Protein AF-A0AAU8FGY5-F1 (afdb_monomer_lite)

Foldseek 3Di:
DLLVLLLVLCVVQVVLQVQFPKPSVQSVVQVVQWDDDPWKIKTDHAKIKTKQAQVFFAPPKPVPPFGIKIKIWGWDDMFIATFDDPFEQDARTPDTAWTKIWIDTPLAIKIKTWGQDDQDDDPPGDPDPDDDFRTDIDIDPDVNVVVPDPPDDSVSRYIDHDDDPDPDFHDDDLRVVVVCCVPGGDPPSGCSCVDPSSVVSNVVVCCRGVVSLVVLQVCVVDVWDDDPNHTHHYDPVRSCRRRHD

Radius of gyration: 19.18 Å; chains: 1; bounding box: 43×49×50 Å

Sequence (245 aa):
MLFNQYVAILQKHRKQLQLFQVDLDKLNEIKKTLVTSAETFTYTFSNIRVVIPKVHRPSHTIPRNIGDIDIVLSIKDDVVIKRRNESVVEDPLQRLKKFNMVLSCGEYTSSWHLDRHEWEEGPNHQPPKTLHPFYHLTFGGYHMEDLQVDDHDFFGNALIVRSPRIMHPPMELILGLDFVFNHFIPRGSLDLLQDRAYTKIVKDLKRNIWMPFALAIAKNYCNNIEIDGTRLKFDERFVASIITC

Secondary structure (DSSP, 8-state):
-HHHHHHHHHHHTHHHHHHTT--HHHHHHHHHT-EE-SSEEEEE-SEEEEEE-GGGPPTT-BSTT---EEEEEEEEEEEEEEPPPSSEE--S-SEEEEEEEEEEETTEEEEEEEEE-----STTPPPPSS---SEEEEES-HHHHTT--TT---GGGB-B----SS------HHHHHHHHHHHTSPTTS-GGGG-HHHHHHHHHHHHHHHHHHHHHHHHTT-S--EETTEEPEE-HHHHHHHH--

Organism: NCBI:txid3088362

Structure (mmCIF, N/CA/C/O backbone):
data_AF-A0AAU8FGY5-F1
#
_entry.id   AF-A0AAU8FGY5-F1
#
loop_
_atom_site.group_PDB
_atom_site.id
_atom_site.type_symbol
_atom_site.label_atom_id
_atom_site.label_alt_id
_atom_site.label_comp_id
_atom_site.label_asym_id
_atom_site.label_entity_id
_atom_site.label_seq_id
_atom_site.pdbx_PDB_ins_code
_atom_site.Cartn_x
_atom_site.Cartn_y
_atom_site.Cartn_z
_atom_site.occupancy
_atom_site.B_iso_or_equiv
_atom_site.auth_seq_id
_atom_site.auth_comp_id
_atom_site.auth_asym_id
_atom_site.auth_atom_id
_atom_site.pdbx_PDB_model_num
ATOM 1 N N . MET A 1 1 ? 3.852 -9.356 15.054 1.00 65.56 1 MET A N 1
ATOM 2 C CA . MET A 1 1 ? 3.542 -10.733 14.590 1.00 65.56 1 MET A CA 1
ATOM 3 C C . MET A 1 1 ? 3.114 -10.763 13.119 1.00 65.56 1 MET A C 1
ATOM 5 O O . MET A 1 1 ? 3.739 -11.499 12.370 1.00 65.56 1 MET A O 1
ATOM 9 N N . LEU A 1 2 ? 2.156 -9.929 12.682 1.00 82.94 2 LEU A N 1
ATOM 10 C CA . LEU A 1 2 ? 1.681 -9.874 11.284 1.00 82.94 2 LEU A CA 1
ATOM 11 C C . LEU A 1 2 ? 2.774 -9.482 10.269 1.00 82.94 2 LEU A C 1
ATOM 13 O O . LEU A 1 2 ? 2.982 -10.209 9.307 1.00 82.94 2 LEU A O 1
ATOM 17 N N . PHE A 1 3 ? 3.545 -8.416 10.519 1.00 87.12 3 PHE A N 1
ATOM 18 C CA . PHE A 1 3 ? 4.652 -8.026 9.626 1.00 87.12 3 PHE A CA 1
ATOM 19 C C . PHE A 1 3 ? 5.736 -9.119 9.520 1.00 87.12 3 PHE A C 1
ATOM 21 O O . PHE A 1 3 ? 6.219 -9.429 8.439 1.00 87.12 3 PHE A O 1
ATOM 28 N N . ASN A 1 4 ? 6.059 -9.797 10.629 1.00 88.06 4 ASN A N 1
ATOM 29 C CA . ASN A 1 4 ? 7.003 -10.923 10.620 1.00 88.06 4 ASN A CA 1
ATOM 30 C C . ASN A 1 4 ? 6.502 -12.092 9.763 1.00 88.06 4 ASN A C 1
ATOM 32 O O . ASN A 1 4 ? 7.286 -12.687 9.027 1.00 88.06 4 ASN A O 1
ATOM 36 N N . GLN A 1 5 ? 5.210 -12.418 9.869 1.00 91.94 5 GLN A N 1
ATOM 37 C CA . GLN A 1 5 ? 4.579 -13.443 9.039 1.00 91.94 5 GLN A CA 1
ATOM 38 C C . GLN A 1 5 ? 4.599 -13.033 7.568 1.00 91.94 5 GLN A C 1
ATOM 40 O O . GLN A 1 5 ? 4.964 -13.844 6.725 1.00 91.94 5 GLN A O 1
ATOM 45 N N . TYR A 1 6 ? 4.287 -11.770 7.275 1.00 94.38 6 TYR A N 1
ATOM 46 C CA . TYR A 1 6 ? 4.338 -11.220 5.926 1.00 94.38 6 TYR A CA 1
ATOM 47 C C . TYR A 1 6 ? 5.726 -11.380 5.298 1.00 94.38 6 TYR A C 1
ATOM 49 O O . TYR A 1 6 ? 5.851 -11.984 4.235 1.00 94.38 6 TYR A O 1
ATOM 57 N N . VAL A 1 7 ? 6.784 -10.947 5.993 1.00 93.56 7 VAL A N 1
ATOM 58 C CA . VAL A 1 7 ? 8.167 -11.104 5.514 1.00 93.56 7 VAL A CA 1
ATOM 59 C C . VAL A 1 7 ? 8.519 -12.578 5.304 1.00 93.56 7 VAL A C 1
ATOM 61 O O . VAL A 1 7 ? 9.097 -12.924 4.278 1.00 93.56 7 VAL A O 1
ATOM 64 N N . ALA A 1 8 ? 8.138 -13.472 6.223 1.00 94.44 8 ALA A N 1
ATOM 65 C CA . ALA A 1 8 ? 8.389 -14.907 6.070 1.00 94.44 8 ALA A CA 1
ATOM 66 C C . ALA A 1 8 ? 7.684 -15.503 4.837 1.00 94.44 8 ALA A C 1
ATOM 68 O O . ALA A 1 8 ? 8.268 -16.321 4.126 1.00 94.44 8 ALA A O 1
ATOM 69 N N . ILE A 1 9 ? 6.455 -15.069 4.549 1.00 96.31 9 ILE A N 1
ATOM 70 C CA . ILE A 1 9 ? 5.708 -15.489 3.358 1.00 96.31 9 ILE A CA 1
ATOM 71 C C . ILE A 1 9 ? 6.383 -14.965 2.088 1.00 96.31 9 ILE A C 1
ATOM 73 O O . ILE A 1 9 ? 6.560 -15.727 1.142 1.00 96.31 9 ILE A O 1
ATOM 77 N N . LEU A 1 10 ? 6.832 -13.708 2.060 1.00 95.69 10 LEU A N 1
ATOM 78 C CA . LEU A 1 10 ? 7.578 -13.192 0.909 1.00 95.69 10 LEU A CA 1
ATOM 79 C C . LEU A 1 10 ? 8.892 -13.954 0.691 1.00 95.69 10 LEU A C 1
ATOM 81 O O . LEU A 1 10 ? 9.210 -14.310 -0.440 1.00 95.69 10 LEU A O 1
ATOM 85 N N . GLN A 1 11 ? 9.617 -14.297 1.760 1.00 94.88 11 GLN A N 1
ATOM 86 C CA . GLN A 1 11 ? 10.831 -15.118 1.655 1.00 94.88 11 GLN A CA 1
ATOM 87 C C . GLN A 1 11 ? 10.533 -16.532 1.130 1.00 94.88 11 GLN A C 1
ATOM 89 O O . GLN A 1 11 ? 11.288 -17.048 0.307 1.00 94.88 11 GLN A O 1
ATOM 94 N N . LYS A 1 12 ? 9.406 -17.145 1.521 1.00 96.25 12 LYS A N 1
ATOM 95 C CA . LYS A 1 12 ? 8.936 -18.420 0.944 1.00 96.25 12 LYS A CA 1
ATOM 96 C C . LYS A 1 12 ? 8.749 -18.322 -0.578 1.00 96.25 12 LYS A C 1
ATOM 98 O O . LYS A 1 12 ? 9.059 -19.275 -1.288 1.00 96.25 12 LYS A O 1
ATOM 103 N N . HIS A 1 13 ? 8.299 -17.172 -1.080 1.00 96.44 13 HIS A N 1
ATOM 104 C CA . HIS A 1 13 ? 8.075 -16.900 -2.508 1.00 96.44 13 HIS A CA 1
ATOM 105 C C . HIS A 1 13 ? 9.253 -16.179 -3.198 1.00 96.44 13 HIS A C 1
ATOM 107 O O . HIS A 1 13 ? 9.108 -15.670 -4.312 1.00 96.44 13 HIS A O 1
ATOM 113 N N . ARG A 1 14 ? 10.449 -16.168 -2.584 1.00 95.19 14 ARG A N 1
ATOM 114 C CA . ARG A 1 14 ? 11.622 -15.391 -3.039 1.00 95.19 14 ARG A CA 1
ATOM 115 C C . ARG A 1 14 ? 11.980 -15.599 -4.508 1.00 95.19 14 ARG A C 1
ATOM 117 O O . ARG A 1 14 ? 12.276 -14.625 -5.184 1.00 95.19 14 ARG A O 1
ATOM 124 N N . LYS A 1 15 ? 11.928 -16.835 -5.018 1.00 94.19 15 LYS A N 1
ATOM 125 C CA . LYS A 1 15 ? 12.284 -17.134 -6.420 1.00 94.19 15 LYS A CA 1
ATOM 126 C C . LYS A 1 15 ? 11.408 -16.380 -7.426 1.00 94.19 15 LYS A C 1
ATOM 128 O O . LYS A 1 15 ? 11.923 -15.878 -8.415 1.00 94.19 15 LYS A O 1
ATOM 133 N N . GLN A 1 16 ? 10.104 -16.282 -7.166 1.00 93.94 16 GLN A N 1
ATOM 134 C CA . GLN A 1 16 ? 9.179 -15.544 -8.033 1.00 93.94 16 GLN A CA 1
ATOM 135 C C . GLN A 1 16 ? 9.380 -14.036 -7.887 1.00 93.94 16 GLN A C 1
ATOM 137 O O . GLN A 1 16 ? 9.439 -13.320 -8.879 1.00 93.94 16 GLN A O 1
ATOM 142 N N . LEU A 1 17 ? 9.562 -13.558 -6.655 1.00 95.19 17 LEU A N 1
ATOM 143 C CA . LEU A 1 17 ? 9.785 -12.137 -6.374 1.00 95.19 17 LEU A CA 1
ATOM 144 C C . LEU A 1 17 ? 11.130 -11.622 -6.915 1.00 95.19 17 LEU A C 1
ATOM 146 O O . LEU A 1 17 ? 11.238 -10.449 -7.259 1.00 95.19 17 LEU A O 1
ATOM 150 N N . GLN A 1 18 ? 12.133 -12.492 -7.060 1.00 94.12 18 GLN A N 1
ATOM 151 C CA . GLN A 1 18 ? 13.409 -12.170 -7.709 1.00 94.12 18 GLN A CA 1
ATOM 152 C C . GLN A 1 18 ? 13.254 -11.835 -9.197 1.00 94.12 18 GLN A C 1
ATOM 154 O O . GLN A 1 18 ? 14.012 -11.007 -9.695 1.00 94.12 18 GLN A O 1
ATOM 159 N N . LEU A 1 19 ? 12.256 -12.400 -9.892 1.00 93.94 19 LEU A N 1
ATOM 160 C CA . LEU A 1 19 ? 11.948 -12.025 -11.281 1.00 93.94 19 LEU A CA 1
ATOM 161 C C . LEU A 1 19 ? 11.546 -10.549 -11.396 1.00 93.94 19 LEU A C 1
ATOM 163 O O . LEU A 1 19 ? 11.766 -9.934 -12.433 1.00 93.94 19 LEU A O 1
ATOM 167 N N . PHE A 1 20 ? 10.994 -9.991 -10.318 1.00 96.12 20 PHE A N 1
ATOM 168 C CA . PHE A 1 20 ? 10.582 -8.593 -10.206 1.00 96.12 20 PHE A CA 1
ATOM 169 C C . PHE A 1 20 ? 11.530 -7.770 -9.321 1.00 96.12 20 PHE A C 1
ATOM 171 O O . PHE A 1 20 ? 11.163 -6.698 -8.849 1.00 96.12 20 PHE A O 1
ATOM 178 N N . GLN A 1 21 ? 12.728 -8.300 -9.038 1.00 94.69 21 GLN A N 1
ATOM 179 C CA . GLN A 1 21 ? 13.779 -7.669 -8.228 1.00 94.69 21 GLN A CA 1
ATOM 180 C C . GLN A 1 21 ? 13.256 -6.980 -6.952 1.00 94.69 21 GLN A C 1
ATOM 182 O O . GLN A 1 21 ? 13.716 -5.899 -6.590 1.00 94.69 21 GLN A O 1
ATOM 187 N N . VAL A 1 22 ? 12.267 -7.582 -6.281 1.00 94.94 22 VAL A N 1
ATOM 188 C CA . VAL A 1 22 ? 11.704 -7.012 -5.051 1.00 94.94 22 VAL A CA 1
ATOM 189 C C . VAL A 1 22 ? 12.788 -6.987 -3.979 1.00 94.94 22 VAL A C 1
ATOM 191 O O . VAL A 1 22 ? 13.399 -8.022 -3.696 1.00 94.94 22 VAL A O 1
ATOM 194 N N . ASP A 1 23 ? 13.002 -5.831 -3.353 1.00 92.88 23 ASP A N 1
ATOM 195 C CA . ASP A 1 23 ? 14.019 -5.660 -2.313 1.00 92.88 23 ASP A CA 1
ATOM 196 C C . ASP A 1 23 ? 13.594 -6.306 -0.978 1.00 92.88 23 ASP A C 1
ATOM 198 O O . ASP A 1 23 ? 13.099 -5.674 -0.039 1.00 92.88 23 ASP A O 1
ATOM 202 N N . LEU A 1 24 ? 13.748 -7.630 -0.909 1.00 91.12 24 LEU A N 1
ATOM 203 C CA . LEU A 1 24 ? 13.401 -8.429 0.267 1.00 91.12 24 LEU A CA 1
ATOM 204 C C . LEU A 1 24 ? 14.340 -8.197 1.456 1.00 91.12 24 LEU A C 1
ATOM 206 O O . LEU A 1 24 ? 13.965 -8.509 2.590 1.00 91.12 24 LEU A O 1
ATOM 210 N N . ASP A 1 25 ? 15.546 -7.685 1.220 1.00 90.19 25 ASP A N 1
ATOM 211 C CA . ASP A 1 25 ? 16.512 -7.427 2.285 1.00 90.19 25 ASP A CA 1
ATOM 212 C C . ASP A 1 25 ? 16.134 -6.145 3.032 1.00 90.19 25 ASP A C 1
ATOM 214 O O . ASP A 1 25 ? 16.096 -6.148 4.266 1.00 90.19 25 ASP A O 1
ATOM 218 N N . LYS A 1 26 ? 15.654 -5.125 2.314 1.00 90.81 26 LYS A N 1
ATOM 219 C CA . LYS A 1 26 ? 15.011 -3.946 2.908 1.00 90.81 26 LYS A CA 1
ATOM 220 C C . LYS A 1 26 ? 13.835 -4.302 3.811 1.00 90.81 26 LYS A C 1
ATOM 222 O O . LYS A 1 26 ? 13.700 -3.759 4.903 1.00 90.81 26 LYS A O 1
ATOM 227 N N . LEU A 1 27 ? 13.006 -5.274 3.427 1.00 89.38 27 LEU A N 1
ATOM 228 C CA . LEU A 1 27 ? 11.914 -5.752 4.288 1.00 89.38 27 LEU A CA 1
ATOM 229 C C . LEU A 1 27 ? 12.419 -6.358 5.601 1.00 89.38 27 LEU A C 1
ATOM 231 O O . LEU A 1 27 ? 11.771 -6.208 6.639 1.00 89.38 27 LEU A O 1
ATOM 235 N N . ASN A 1 28 ? 13.577 -7.021 5.579 1.00 88.56 28 ASN A N 1
ATOM 236 C CA . ASN A 1 28 ? 14.217 -7.511 6.796 1.00 88.56 28 ASN A CA 1
ATOM 237 C C . ASN A 1 28 ? 14.773 -6.367 7.655 1.00 88.56 28 ASN A C 1
ATOM 239 O O . ASN A 1 28 ? 14.791 -6.502 8.876 1.00 88.56 28 ASN A O 1
ATOM 243 N N . GLU A 1 29 ? 15.211 -5.256 7.063 1.00 91.00 29 GLU A N 1
ATOM 244 C CA . GLU A 1 29 ? 15.610 -4.051 7.803 1.00 91.00 29 GLU A CA 1
ATOM 245 C C . GLU A 1 29 ? 14.409 -3.394 8.482 1.00 91.00 29 GLU A C 1
ATOM 247 O O . GLU A 1 29 ? 14.439 -3.174 9.689 1.00 91.00 29 GLU A O 1
ATOM 252 N N . ILE A 1 30 ? 13.315 -3.195 7.746 1.00 90.69 30 ILE A N 1
ATOM 253 C CA . ILE A 1 30 ? 12.055 -2.632 8.262 1.00 90.69 30 ILE A CA 1
ATOM 254 C C . ILE A 1 30 ? 11.506 -3.496 9.397 1.00 90.69 30 ILE A C 1
ATOM 256 O O . ILE A 1 30 ? 11.053 -3.009 10.427 1.00 90.69 30 ILE A O 1
ATOM 260 N N . LYS A 1 31 ? 11.615 -4.818 9.264 1.00 89.88 31 LYS A N 1
ATOM 261 C CA . LYS A 1 31 ? 11.233 -5.751 10.325 1.00 89.88 31 LYS A CA 1
ATOM 262 C C . LYS A 1 31 ? 11.964 -5.472 11.646 1.00 89.88 31 LYS A C 1
ATOM 264 O O . LYS A 1 31 ? 11.375 -5.685 12.703 1.00 89.88 31 LYS A O 1
ATOM 269 N N . LYS A 1 32 ? 13.223 -5.017 11.611 1.00 90.75 32 LYS A N 1
ATOM 270 C CA . LYS A 1 32 ? 14.011 -4.706 12.821 1.00 90.75 32 LYS A CA 1
ATOM 271 C C . LYS A 1 32 ? 13.522 -3.443 13.530 1.00 90.75 32 LYS A C 1
ATOM 273 O O . LYS A 1 32 ? 13.810 -3.286 14.710 1.00 90.75 32 LYS A O 1
ATOM 278 N N . THR A 1 33 ? 12.790 -2.570 12.839 1.00 92.19 33 THR A N 1
ATOM 279 C CA . THR A 1 33 ? 12.248 -1.323 13.399 1.00 92.19 33 THR A CA 1
ATOM 280 C C . THR A 1 33 ? 10.833 -1.499 13.953 1.00 92.19 33 THR A C 1
ATOM 282 O O . THR A 1 33 ? 10.277 -0.572 14.535 1.00 92.19 33 THR A O 1
ATOM 285 N N . LEU A 1 34 ? 10.252 -2.699 13.812 1.00 92.38 34 LEU A N 1
ATOM 286 C CA . LEU A 1 34 ? 8.915 -3.010 14.297 1.00 92.38 34 LEU A CA 1
ATOM 287 C C . LEU A 1 34 ? 8.850 -2.971 15.829 1.00 92.38 34 LEU A C 1
ATOM 289 O O . LEU A 1 34 ? 9.435 -3.810 16.516 1.00 92.38 34 LEU A O 1
ATOM 293 N N . VAL A 1 35 ? 8.015 -2.078 16.346 1.00 92.56 35 VAL A N 1
ATOM 294 C CA . VAL A 1 35 ? 7.633 -1.996 17.756 1.00 92.56 35 VAL A CA 1
ATOM 295 C C . VAL A 1 35 ? 6.144 -2.301 17.873 1.00 92.56 35 VAL A C 1
ATOM 297 O O . VAL A 1 35 ? 5.322 -1.782 17.121 1.00 92.56 35 VAL A O 1
ATOM 300 N N . THR A 1 36 ? 5.766 -3.168 18.810 1.00 91.62 36 THR A N 1
ATOM 301 C CA . THR A 1 36 ? 4.359 -3.518 19.051 1.00 91.62 36 THR A CA 1
ATOM 302 C C . THR A 1 36 ? 3.980 -3.263 20.494 1.00 91.62 36 THR A C 1
ATOM 304 O O . THR A 1 36 ? 4.713 -3.661 21.395 1.00 91.62 36 THR A O 1
ATOM 307 N N . SER A 1 37 ? 2.800 -2.689 20.702 1.00 90.94 37 SER A N 1
ATOM 308 C CA . SER A 1 37 ? 2.173 -2.522 22.010 1.00 90.94 37 SER A CA 1
ATOM 309 C C . SER A 1 37 ? 0.805 -3.220 22.053 1.00 90.94 37 SER A C 1
ATOM 311 O O . SER A 1 37 ? 0.386 -3.885 21.089 1.00 90.94 37 SER A O 1
ATOM 313 N N . ALA A 1 38 ? 0.116 -3.076 23.189 1.00 89.12 38 ALA A N 1
ATOM 314 C CA . ALA A 1 38 ? -1.270 -3.506 23.354 1.00 89.12 38 ALA A CA 1
ATOM 315 C C . ALA A 1 38 ? -2.233 -2.762 22.412 1.00 89.12 38 ALA A C 1
ATOM 317 O O . ALA A 1 38 ? -3.205 -3.361 21.968 1.00 89.12 38 ALA A O 1
ATOM 318 N N . GLU A 1 39 ? -1.907 -1.520 22.038 1.00 90.81 39 GLU A N 1
ATOM 319 C CA . GLU A 1 39 ? -2.791 -0.617 21.287 1.00 90.81 39 GLU A CA 1
ATOM 320 C C . GLU A 1 39 ? -2.346 -0.398 19.839 1.00 90.81 39 GLU A C 1
ATOM 322 O O . GLU A 1 39 ? -3.165 -0.143 18.959 1.00 90.81 39 GLU A O 1
ATOM 327 N N . THR A 1 40 ? -1.047 -0.497 19.561 1.00 92.50 40 THR A N 1
ATOM 328 C CA . THR A 1 40 ? -0.468 -0.076 18.280 1.00 92.50 40 THR A CA 1
ATOM 329 C C . THR A 1 40 ? 0.582 -1.044 17.752 1.00 92.50 40 THR A C 1
ATOM 331 O O . THR A 1 40 ? 1.164 -1.860 18.478 1.00 92.50 40 THR A O 1
ATOM 334 N N . PHE A 1 41 ? 0.846 -0.934 16.456 1.00 91.50 41 PHE A N 1
ATOM 335 C CA . PHE A 1 41 ? 2.059 -1.427 15.831 1.00 91.50 41 PHE A CA 1
ATOM 336 C C . PHE A 1 41 ? 2.709 -0.309 15.019 1.00 91.50 41 PHE A C 1
ATOM 338 O O . PHE A 1 41 ? 2.037 0.389 14.262 1.00 91.50 41 PHE A O 1
ATOM 345 N N . THR A 1 42 ? 4.016 -0.154 15.201 1.00 92.94 42 THR A N 1
ATOM 346 C CA . THR A 1 42 ? 4.809 0.929 14.624 1.00 92.94 42 THR A CA 1
ATOM 347 C C . THR A 1 42 ? 6.001 0.352 13.889 1.00 92.94 42 THR A C 1
ATOM 349 O O . THR A 1 42 ? 6.635 -0.571 14.395 1.00 92.94 42 THR A O 1
ATOM 352 N N . TYR A 1 43 ? 6.324 0.880 12.718 1.00 91.94 43 TYR A N 1
ATOM 353 C CA . TYR A 1 43 ? 7.559 0.549 12.012 1.00 91.94 43 TYR A CA 1
ATOM 354 C C . TYR A 1 43 ? 8.007 1.731 11.157 1.00 91.94 43 TYR A C 1
ATOM 356 O O . TYR A 1 43 ? 7.210 2.596 10.798 1.00 91.94 43 TYR A O 1
ATOM 364 N N . THR A 1 44 ? 9.287 1.746 10.813 1.00 88.19 44 THR A N 1
ATOM 365 C CA . THR A 1 44 ? 9.886 2.778 9.965 1.00 88.19 44 THR A CA 1
ATOM 366 C C . THR A 1 44 ? 10.370 2.167 8.665 1.00 88.19 44 THR A C 1
ATOM 368 O O . THR A 1 44 ? 10.975 1.090 8.662 1.00 88.19 44 THR A O 1
ATOM 371 N N . PHE A 1 45 ? 10.114 2.845 7.549 1.00 85.00 45 PHE A N 1
ATOM 372 C CA . PHE A 1 45 ? 10.764 2.522 6.289 1.00 85.00 45 PHE A CA 1
ATOM 373 C C . PHE A 1 45 ? 10.920 3.757 5.422 1.00 85.00 45 PHE A C 1
ATOM 375 O O . PHE A 1 45 ? 10.014 4.575 5.333 1.00 85.00 45 PHE A O 1
ATOM 382 N N . SER A 1 46 ? 12.068 3.857 4.760 1.00 81.50 46 SER A N 1
ATOM 383 C CA . SER A 1 46 ? 12.327 4.931 3.810 1.00 81.50 46 SER A CA 1
ATOM 384 C C . SER A 1 46 ? 11.782 4.586 2.434 1.00 81.50 46 SER A C 1
ATOM 386 O O . SER A 1 46 ? 11.011 5.351 1.870 1.00 81.50 46 SER A O 1
ATOM 388 N N . ASN A 1 47 ? 12.151 3.426 1.892 1.00 92.31 47 ASN A N 1
ATOM 389 C CA . ASN A 1 47 ? 11.657 2.963 0.603 1.00 92.31 47 ASN A CA 1
ATOM 390 C C . ASN A 1 47 ? 11.722 1.442 0.448 1.00 92.31 47 ASN A C 1
ATOM 392 O O . ASN A 1 47 ? 12.420 0.773 1.205 1.00 92.31 47 ASN A O 1
ATOM 396 N N . ILE A 1 48 ? 10.997 0.920 -0.540 1.00 94.25 48 ILE A N 1
ATOM 397 C CA . ILE A 1 48 ? 11.157 -0.416 -1.113 1.00 94.25 48 ILE A CA 1
ATOM 398 C C . ILE A 1 48 ? 11.037 -0.328 -2.636 1.00 94.25 48 ILE A C 1
ATOM 400 O O . ILE A 1 48 ? 10.165 0.370 -3.159 1.00 94.25 48 ILE A O 1
ATOM 404 N N . ARG A 1 49 ? 11.916 -1.038 -3.344 1.00 95.50 49 ARG A N 1
ATOM 405 C CA . ARG A 1 49 ? 11.953 -1.077 -4.809 1.00 95.50 49 ARG A CA 1
ATOM 406 C C . ARG A 1 49 ? 11.384 -2.393 -5.339 1.00 95.50 49 ARG A C 1
ATOM 408 O O . ARG A 1 49 ? 11.640 -3.462 -4.780 1.00 95.50 49 ARG A O 1
ATOM 415 N N . VAL A 1 50 ? 10.632 -2.294 -6.429 1.00 96.94 50 VAL A N 1
ATOM 416 C CA . VAL A 1 50 ? 10.121 -3.396 -7.251 1.00 96.94 50 VAL A CA 1
ATOM 417 C C . VAL A 1 50 ? 10.401 -3.042 -8.708 1.00 96.94 50 VAL A C 1
ATOM 419 O O . VAL A 1 50 ? 10.081 -1.941 -9.138 1.00 96.94 50 VAL A O 1
ATOM 422 N N . VAL A 1 51 ? 10.972 -3.959 -9.479 1.00 96.94 51 VAL A N 1
ATOM 423 C CA . VAL A 1 51 ? 11.240 -3.759 -10.908 1.00 96.94 51 VAL A CA 1
ATOM 424 C C . VAL A 1 51 ? 10.268 -4.605 -11.712 1.00 96.94 51 VAL A C 1
ATOM 426 O O . VAL A 1 51 ? 10.159 -5.808 -11.493 1.00 96.94 51 VAL A O 1
ATOM 429 N N . ILE A 1 52 ? 9.564 -4.001 -12.662 1.00 95.19 52 ILE A N 1
ATOM 430 C CA . ILE A 1 52 ? 8.725 -4.715 -13.624 1.00 95.19 52 ILE A CA 1
ATOM 431 C C . ILE A 1 52 ? 9.535 -4.898 -14.908 1.00 95.19 52 ILE A C 1
ATOM 433 O O . ILE A 1 52 ? 9.736 -3.920 -15.633 1.00 95.19 52 ILE A O 1
ATOM 437 N N . PRO A 1 53 ? 9.991 -6.125 -15.226 1.00 94.69 53 PRO A N 1
ATOM 438 C CA . PRO A 1 53 ? 10.757 -6.355 -16.441 1.00 94.69 53 PRO A CA 1
ATOM 439 C C . PRO A 1 53 ? 9.935 -6.014 -17.684 1.00 94.69 53 PRO A C 1
ATOM 441 O O . PRO A 1 53 ? 8.722 -6.242 -17.716 1.00 94.69 53 PRO A O 1
ATOM 444 N N . LYS A 1 54 ? 10.595 -5.579 -18.758 1.00 92.69 54 LYS A N 1
ATOM 445 C CA . LYS A 1 54 ? 9.974 -5.230 -20.047 1.00 92.69 54 LYS A CA 1
ATOM 446 C C . LYS A 1 54 ? 9.007 -6.298 -20.569 1.00 92.69 54 LYS A C 1
ATOM 448 O O . LYS A 1 54 ? 7.982 -5.959 -21.157 1.00 92.69 54 LYS A O 1
ATOM 453 N N . VAL A 1 55 ? 9.310 -7.582 -20.349 1.00 91.50 55 VAL A N 1
ATOM 454 C CA . VAL A 1 55 ? 8.464 -8.722 -20.764 1.00 91.50 55 VAL A CA 1
ATOM 455 C C . VAL A 1 55 ? 7.135 -8.801 -19.994 1.00 91.50 55 VAL A C 1
ATOM 457 O O . VAL A 1 55 ? 6.157 -9.343 -20.501 1.00 91.50 55 VAL A O 1
ATOM 460 N N . HIS A 1 56 ? 7.078 -8.223 -18.795 1.00 90.50 56 HIS A N 1
ATOM 461 C CA . HIS A 1 56 ? 5.914 -8.200 -17.908 1.00 90.50 56 HIS A CA 1
ATOM 462 C C . HIS A 1 56 ? 5.269 -6.816 -17.784 1.00 90.50 56 HIS A C 1
ATOM 464 O O . HIS A 1 56 ? 4.374 -6.637 -16.959 1.00 90.50 56 HIS A O 1
ATOM 470 N N . ARG A 1 57 ? 5.697 -5.836 -18.588 1.00 87.56 57 ARG A N 1
ATOM 471 C CA . ARG A 1 57 ? 5.202 -4.460 -18.492 1.00 87.56 57 ARG A CA 1
ATOM 472 C C . ARG A 1 57 ? 3.678 -4.375 -18.681 1.00 87.56 57 ARG A C 1
ATOM 474 O O . ARG A 1 57 ? 3.116 -5.118 -19.495 1.00 87.56 57 ARG A O 1
ATOM 481 N N . PRO A 1 58 ? 3.006 -3.418 -18.020 1.00 85.94 58 PRO A N 1
ATOM 482 C CA . PRO A 1 58 ? 1.598 -3.149 -18.265 1.00 85.94 58 PRO A CA 1
ATOM 483 C C . PRO A 1 58 ? 1.318 -2.830 -19.738 1.00 85.94 58 PRO A C 1
ATOM 485 O O . PRO A 1 58 ? 2.096 -2.174 -20.430 1.00 85.94 58 PRO A O 1
ATOM 488 N N . SER A 1 59 ? 0.161 -3.266 -20.230 1.00 81.00 59 SER A N 1
ATOM 489 C CA . SER A 1 59 ? -0.332 -2.861 -21.549 1.00 81.00 59 SER A CA 1
ATOM 490 C C . SER A 1 59 ? -0.687 -1.367 -21.572 1.00 81.00 59 SER A C 1
ATOM 492 O O . SER A 1 59 ? -1.220 -0.855 -20.588 1.00 81.00 59 SER A O 1
ATOM 494 N N . HIS A 1 60 ? -0.523 -0.714 -22.728 1.00 85.19 60 HIS A N 1
ATOM 495 C CA . HIS A 1 60 ? -0.912 0.687 -22.969 1.00 85.19 60 HIS A CA 1
ATOM 496 C C . HIS A 1 60 ? -0.156 1.725 -22.130 1.00 85.19 60 HIS A C 1
ATOM 498 O O . HIS A 1 60 ? -0.759 2.668 -21.622 1.00 85.19 60 HIS A O 1
ATOM 504 N N . THR A 1 61 ? 1.160 1.569 -22.013 1.00 88.88 61 THR A N 1
ATOM 505 C CA . THR A 1 61 ? 2.008 2.661 -21.537 1.00 88.88 61 THR A CA 1
ATOM 506 C C . THR A 1 61 ? 2.134 3.748 -22.603 1.00 88.88 61 THR A C 1
ATOM 508 O O . THR A 1 61 ? 2.122 3.461 -23.808 1.00 88.88 61 THR A O 1
ATOM 511 N N . ILE A 1 62 ? 2.276 4.990 -22.155 1.00 88.12 62 ILE A N 1
ATOM 512 C CA . ILE A 1 62 ? 2.727 6.120 -22.960 1.00 88.12 62 ILE A CA 1
ATOM 513 C C . ILE A 1 62 ? 4.005 6.649 -22.292 1.00 88.12 62 ILE A C 1
ATOM 515 O O . ILE A 1 62 ? 3.962 6.933 -21.098 1.00 88.12 62 ILE A O 1
ATOM 519 N N . PRO A 1 63 ? 5.128 6.728 -23.023 1.00 88.56 63 PRO A N 1
ATOM 520 C CA . PRO A 1 63 ? 5.281 6.296 -24.411 1.00 88.56 63 PRO A CA 1
ATOM 521 C C . PRO A 1 63 ? 5.150 4.773 -24.582 1.00 88.56 63 PRO A C 1
ATOM 523 O O . PRO A 1 63 ? 5.189 3.978 -23.634 1.00 88.56 63 PRO A O 1
ATOM 526 N N . ARG A 1 64 ? 4.937 4.350 -25.832 1.00 85.12 64 ARG A N 1
ATOM 527 C CA . ARG A 1 64 ? 4.932 2.926 -26.182 1.00 85.12 64 ARG A CA 1
ATOM 528 C C . ARG A 1 64 ? 6.366 2.401 -26.172 1.00 85.12 64 ARG A C 1
ATOM 530 O O . ARG A 1 64 ? 7.311 3.138 -26.405 1.00 85.12 64 ARG A O 1
ATOM 537 N N . ASN A 1 65 ? 6.513 1.092 -26.006 1.00 82.38 65 ASN A N 1
ATOM 538 C CA . ASN A 1 65 ? 7.790 0.393 -26.157 1.00 82.38 65 ASN A CA 1
ATOM 539 C C . ASN A 1 65 ? 8.893 0.701 -25.128 1.00 82.38 65 ASN A C 1
ATOM 541 O O . ASN A 1 65 ? 10.054 0.399 -25.388 1.00 82.38 65 ASN A O 1
ATOM 545 N N . ILE A 1 66 ? 8.520 1.144 -23.931 1.00 90.12 66 ILE A N 1
ATOM 546 C CA . ILE A 1 66 ? 9.447 1.374 -22.815 1.00 90.12 66 ILE A CA 1
ATOM 547 C C . ILE A 1 66 ? 10.160 0.103 -22.315 1.00 90.12 66 ILE A C 1
ATOM 549 O O . ILE A 1 66 ? 9.738 -1.025 -22.610 1.00 90.12 66 ILE A O 1
ATOM 553 N N . GLY A 1 67 ? 11.264 0.305 -21.594 1.00 93.12 67 GLY A N 1
ATOM 554 C CA . GLY A 1 67 ? 12.067 -0.739 -20.957 1.00 93.12 67 GLY A CA 1
ATOM 555 C C . GLY A 1 67 ? 11.450 -1.276 -19.665 1.00 93.12 67 GLY A C 1
ATOM 556 O O . GLY A 1 67 ? 10.229 -1.393 -19.547 1.00 93.12 67 GLY A O 1
ATOM 557 N N . ASP A 1 68 ? 12.317 -1.632 -18.723 1.00 95.62 68 ASP A N 1
ATOM 558 C CA . ASP A 1 68 ? 11.920 -2.039 -17.376 1.00 95.62 68 ASP A CA 1
ATOM 559 C C . ASP A 1 68 ? 11.342 -0.836 -16.619 1.00 95.62 68 ASP A C 1
ATOM 561 O O . ASP A 1 68 ? 11.803 0.291 -16.803 1.00 95.62 68 ASP A O 1
ATOM 565 N N . ILE A 1 69 ? 10.323 -1.069 -15.793 1.00 95.62 69 ILE A N 1
ATOM 566 C CA . ILE A 1 69 ? 9.716 -0.026 -14.960 1.00 95.62 69 ILE A CA 1
ATOM 567 C C . ILE A 1 69 ? 10.186 -0.221 -13.527 1.00 95.62 69 ILE A C 1
ATOM 569 O O . ILE A 1 69 ? 9.889 -1.238 -12.900 1.00 95.62 69 ILE A O 1
ATOM 573 N N . ASP A 1 70 ? 10.873 0.777 -13.005 1.00 96.69 70 ASP A N 1
ATOM 574 C CA . ASP A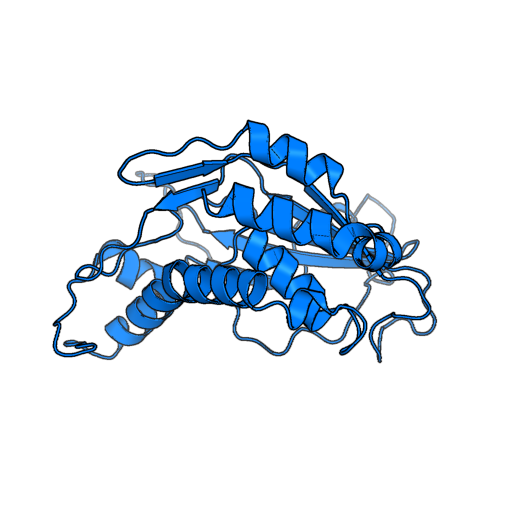 1 70 ? 11.264 0.883 -11.613 1.00 96.69 70 ASP A CA 1
ATOM 575 C C . ASP A 1 70 ? 10.120 1.467 -10.795 1.00 96.69 70 ASP A C 1
ATOM 577 O O . ASP A 1 70 ? 9.685 2.582 -11.045 1.00 96.69 70 ASP A O 1
ATOM 581 N N . ILE A 1 71 ? 9.622 0.714 -9.818 1.00 95.62 71 ILE A N 1
ATOM 582 C CA . ILE A 1 71 ? 8.579 1.145 -8.888 1.00 95.62 71 ILE A CA 1
ATOM 583 C C . ILE A 1 71 ? 9.206 1.287 -7.507 1.00 95.62 71 ILE A C 1
ATOM 585 O O . ILE A 1 71 ? 9.671 0.308 -6.922 1.00 95.62 71 ILE A O 1
ATOM 589 N N . VAL A 1 72 ? 9.189 2.497 -6.959 1.00 95.31 72 VAL A N 1
ATOM 590 C CA . VAL A 1 72 ? 9.681 2.791 -5.612 1.00 95.31 72 VAL A CA 1
ATOM 591 C C . VAL A 1 72 ? 8.514 3.239 -4.748 1.00 95.31 72 VAL A C 1
ATOM 593 O O . VAL A 1 72 ? 7.907 4.275 -5.006 1.00 95.31 72 VAL A O 1
ATOM 596 N N . LEU A 1 73 ? 8.206 2.458 -3.713 1.00 93.69 73 LEU A N 1
ATOM 597 C CA . LEU A 1 73 ? 7.299 2.870 -2.644 1.00 93.69 73 LEU A CA 1
ATOM 598 C C . LEU A 1 73 ? 8.126 3.497 -1.528 1.00 93.69 73 LEU A C 1
ATOM 600 O O . LEU A 1 73 ? 9.132 2.915 -1.131 1.00 93.69 73 LEU A O 1
ATOM 604 N N . SER A 1 74 ? 7.703 4.629 -0.981 1.00 91.81 74 SER A N 1
ATOM 605 C CA . SER A 1 74 ? 8.413 5.309 0.107 1.00 91.81 74 SER A CA 1
ATOM 606 C C . SER A 1 74 ? 7.459 5.964 1.085 1.00 91.81 74 SER A C 1
ATOM 608 O O . SER A 1 74 ? 6.412 6.449 0.673 1.00 91.81 74 SER A O 1
ATOM 610 N N . ILE A 1 75 ? 7.842 6.033 2.355 1.00 86.19 75 ILE A N 1
ATOM 611 C CA . ILE A 1 75 ? 7.145 6.810 3.381 1.00 86.19 75 ILE A CA 1
ATOM 612 C C . ILE A 1 75 ? 8.154 7.736 4.042 1.00 86.19 75 ILE A C 1
ATOM 614 O O . ILE A 1 75 ? 9.325 7.388 4.209 1.00 86.19 75 ILE A O 1
ATOM 618 N N . LYS A 1 76 ? 7.695 8.929 4.412 1.00 79.19 76 LYS A N 1
ATOM 619 C CA . LYS A 1 76 ? 8.451 9.807 5.294 1.00 79.19 76 LYS A CA 1
ATOM 620 C C . LYS A 1 76 ? 8.018 9.505 6.731 1.00 79.19 76 LYS A C 1
ATOM 622 O O . LYS A 1 76 ? 6.831 9.520 7.023 1.00 79.19 76 LYS A O 1
ATOM 627 N N . ASP A 1 77 ? 8.977 9.246 7.615 1.00 82.06 77 ASP A N 1
ATOM 628 C CA . ASP A 1 77 ? 8.763 8.973 9.046 1.00 82.06 77 ASP A CA 1
ATOM 629 C C . ASP A 1 77 ? 8.135 7.601 9.388 1.00 82.06 77 ASP A C 1
ATOM 631 O O . ASP A 1 77 ? 8.066 6.673 8.577 1.00 82.06 77 ASP A O 1
ATOM 635 N N . ASP A 1 78 ? 7.756 7.450 10.657 1.00 88.19 78 ASP A N 1
ATOM 636 C CA . ASP A 1 78 ? 7.185 6.231 11.219 1.00 88.19 78 ASP A CA 1
ATOM 637 C C . ASP A 1 78 ? 5.741 6.024 10.757 1.00 88.19 78 ASP A C 1
ATOM 639 O O . ASP A 1 78 ? 4.909 6.935 10.811 1.00 88.19 78 ASP A O 1
ATOM 643 N N . VAL A 1 79 ? 5.405 4.777 10.443 1.00 90.12 79 VAL A N 1
ATOM 644 C CA . VAL A 1 79 ? 4.018 4.338 10.311 1.00 90.12 79 VAL A CA 1
ATOM 645 C C . VAL A 1 79 ? 3.535 3.869 11.671 1.00 90.12 79 VAL A C 1
ATOM 647 O O . VAL A 1 79 ? 4.131 2.960 12.247 1.00 90.12 79 VAL A O 1
ATOM 650 N N . VAL A 1 80 ? 2.445 4.447 12.174 1.00 92.06 80 VAL A N 1
ATOM 651 C CA . VAL A 1 80 ? 1.803 4.028 13.428 1.00 92.06 80 VAL A CA 1
ATOM 652 C C . VAL A 1 80 ? 0.384 3.594 13.125 1.00 92.06 80 VAL A C 1
ATOM 654 O O . VAL A 1 80 ? -0.442 4.397 12.693 1.00 92.06 80 VAL A O 1
ATOM 657 N N . ILE A 1 81 ? 0.092 2.326 13.393 1.00 92.12 81 ILE A N 1
ATOM 658 C CA . ILE A 1 81 ? -1.209 1.734 13.106 1.00 92.12 81 ILE A CA 1
ATOM 659 C C . ILE A 1 81 ? -1.845 1.272 14.406 1.00 92.12 81 ILE A C 1
ATOM 661 O O . ILE A 1 81 ? -1.252 0.519 15.185 1.00 92.12 81 ILE A O 1
ATOM 665 N N . LYS A 1 82 ? -3.069 1.735 14.640 1.00 92.69 82 LYS A N 1
ATOM 666 C CA . LYS A 1 82 ? -3.878 1.354 15.788 1.00 92.69 82 LYS A CA 1
ATOM 667 C C . LYS A 1 82 ? -4.486 -0.024 15.562 1.00 92.69 82 LYS A C 1
ATOM 669 O O . LYS A 1 82 ? -4.892 -0.388 14.457 1.00 92.69 82 LYS A O 1
ATOM 674 N N . ARG A 1 83 ? -4.542 -0.827 16.618 1.00 89.56 83 ARG A N 1
ATOM 675 C CA . ARG A 1 83 ? -5.268 -2.096 16.599 1.00 89.56 83 ARG A CA 1
ATOM 676 C C . ARG A 1 83 ? -6.763 -1.808 16.559 1.00 89.56 83 ARG A C 1
ATOM 678 O O . ARG A 1 83 ? -7.255 -0.930 17.255 1.00 89.56 83 ARG A O 1
ATOM 685 N N . ARG A 1 84 ? -7.481 -2.563 15.729 1.00 87.50 84 ARG A N 1
ATOM 686 C CA . ARG A 1 84 ? -8.915 -2.370 15.517 1.00 87.50 84 ARG A CA 1
ATOM 687 C C . ARG A 1 84 ? -9.693 -2.611 16.812 1.00 87.50 84 ARG A C 1
ATOM 689 O O . ARG A 1 84 ? -9.622 -3.700 17.377 1.00 87.50 84 ARG A O 1
ATOM 696 N N . ASN A 1 85 ? -10.502 -1.630 17.198 1.00 88.62 85 ASN A N 1
ATOM 697 C CA . ASN A 1 85 ? -11.594 -1.810 18.142 1.00 88.62 85 ASN A CA 1
ATOM 698 C C . ASN A 1 85 ? -12.843 -2.269 17.374 1.00 88.62 85 ASN A C 1
ATOM 700 O O . ASN A 1 85 ? -13.211 -1.681 16.360 1.00 88.62 85 ASN A O 1
ATOM 704 N N . GLU A 1 86 ? -13.496 -3.343 17.813 1.00 88.62 86 GLU A N 1
ATOM 705 C CA . GLU A 1 86 ? -14.649 -3.882 17.082 1.00 88.62 86 GLU A CA 1
ATOM 706 C C . GLU A 1 86 ? -15.929 -3.061 17.268 1.00 88.62 86 GLU A C 1
ATOM 708 O O . GLU A 1 86 ? -16.827 -3.150 16.436 1.00 88.62 86 GLU A O 1
ATOM 713 N N . SER A 1 87 ? -16.006 -2.256 18.330 1.00 90.44 87 SER A N 1
ATOM 714 C CA . SER A 1 87 ? -17.181 -1.449 18.689 1.00 90.44 87 SER A CA 1
ATOM 715 C C . SER A 1 87 ? -17.028 0.041 18.369 1.00 90.44 87 SER A C 1
ATOM 717 O O . SER A 1 87 ? -18.001 0.790 18.479 1.00 90.44 87 SER A O 1
ATOM 719 N N . VAL A 1 88 ? -15.823 0.488 18.004 1.00 93.69 88 VAL A N 1
ATOM 720 C CA . VAL A 1 88 ? -15.507 1.898 17.742 1.00 93.69 88 VAL A CA 1
ATOM 721 C C . VAL A 1 88 ? -14.828 2.029 16.382 1.00 93.69 88 VAL A C 1
ATOM 723 O O . VAL A 1 88 ? -13.833 1.365 16.108 1.00 93.69 88 VAL A O 1
ATOM 726 N N . VAL A 1 89 ? -15.373 2.899 15.537 1.00 94.81 89 VAL A N 1
ATOM 727 C CA . VAL A 1 89 ? -14.788 3.316 14.264 1.00 94.81 89 VAL A CA 1
ATOM 728 C C . VAL A 1 89 ? -13.965 4.572 14.504 1.00 94.81 89 VAL A C 1
ATOM 730 O O . VAL A 1 89 ? -14.500 5.621 14.850 1.00 94.81 89 VAL A O 1
ATOM 733 N N . GLU A 1 90 ? -12.664 4.451 14.304 1.00 94.06 90 GLU A N 1
ATOM 734 C CA . GLU A 1 90 ? -11.667 5.496 14.516 1.00 94.06 90 GLU A CA 1
ATOM 735 C C . GLU A 1 90 ? -10.552 5.360 13.476 1.00 94.06 90 GLU A C 1
ATOM 737 O O . GLU A 1 90 ? -10.485 4.343 12.778 1.00 94.06 90 GLU A O 1
ATOM 742 N N . ASP A 1 91 ? -9.687 6.371 13.376 1.00 92.19 91 ASP A N 1
ATOM 743 C CA . ASP A 1 91 ? -8.588 6.383 12.412 1.00 92.19 91 ASP A CA 1
ATOM 744 C C . ASP A 1 91 ? -7.596 5.230 12.683 1.00 92.19 91 ASP A C 1
ATOM 746 O O . ASP A 1 91 ? -6.905 5.235 13.712 1.00 92.19 91 ASP A O 1
ATOM 750 N N . PRO A 1 92 ? -7.475 4.234 11.788 1.00 92.12 92 PRO A N 1
ATOM 751 C CA . PRO A 1 92 ? -6.562 3.124 12.008 1.00 92.12 92 PRO A CA 1
ATOM 752 C C . PRO A 1 92 ? -5.099 3.525 11.783 1.00 92.12 92 PRO A C 1
ATOM 754 O O . PRO A 1 92 ? -4.220 2.887 12.358 1.00 92.12 92 PRO A O 1
ATOM 757 N N . LEU A 1 93 ? -4.804 4.565 10.995 1.00 90.19 93 LEU A N 1
ATOM 758 C CA . LEU A 1 93 ? -3.436 4.994 10.679 1.00 90.19 93 LEU A CA 1
ATOM 759 C C . LEU A 1 93 ? -3.114 6.299 11.410 1.00 90.19 93 LEU A C 1
ATOM 761 O O . LEU A 1 93 ? -3.104 7.382 10.840 1.00 90.19 93 LEU A O 1
ATOM 765 N N . GLN A 1 94 ? -2.793 6.177 12.695 1.00 88.25 94 GLN A N 1
ATOM 766 C CA . GLN A 1 94 ? -2.471 7.306 13.575 1.00 88.25 94 GLN A CA 1
ATOM 767 C C . GLN A 1 94 ? -1.286 8.146 13.072 1.00 88.25 94 GLN A C 1
ATOM 769 O O . GLN A 1 94 ? -1.181 9.328 13.406 1.00 88.25 94 GLN A O 1
ATOM 774 N N . ARG A 1 95 ? -0.392 7.542 12.277 1.00 87.25 95 ARG A N 1
ATOM 775 C CA . ARG A 1 95 ? 0.690 8.236 11.575 1.00 87.25 95 ARG A CA 1
ATOM 776 C C . ARG A 1 95 ? 0.997 7.549 10.248 1.00 87.25 95 ARG A C 1
ATOM 778 O O . ARG A 1 95 ? 1.310 6.358 10.235 1.00 87.25 95 ARG A O 1
ATOM 785 N N . LEU A 1 96 ? 0.910 8.306 9.156 1.00 84.88 96 LEU A N 1
ATOM 786 C CA . LEU A 1 96 ? 1.276 7.893 7.800 1.00 84.88 96 LEU A CA 1
ATOM 787 C C . LEU A 1 96 ? 1.611 9.150 6.984 1.00 84.88 96 LEU A C 1
ATOM 789 O O . LEU A 1 96 ? 0.718 9.731 6.380 1.00 84.88 96 LEU A O 1
ATOM 793 N N . LYS A 1 97 ? 2.868 9.603 6.989 1.00 79.44 97 LYS A N 1
ATOM 794 C CA . LYS A 1 97 ? 3.249 10.827 6.269 1.00 79.44 97 LYS A CA 1
ATOM 795 C C . LYS A 1 97 ? 3.843 10.509 4.905 1.00 79.44 97 LYS A C 1
ATOM 797 O O . LYS A 1 97 ? 4.820 9.770 4.798 1.00 79.44 97 LYS A O 1
ATOM 802 N N . LYS A 1 98 ? 3.308 11.140 3.861 1.00 78.94 98 LYS A N 1
ATOM 803 C CA . LYS A 1 98 ? 3.869 11.154 2.507 1.00 78.94 98 LYS A CA 1
ATOM 804 C C . LYS A 1 98 ? 4.192 9.759 1.976 1.00 78.94 98 LYS A C 1
ATOM 806 O O . LYS A 1 98 ? 5.344 9.475 1.630 1.00 78.94 98 LYS A O 1
ATOM 811 N N . PHE A 1 99 ? 3.190 8.885 1.910 1.00 87.81 99 PHE A N 1
ATOM 812 C CA . PHE A 1 99 ? 3.349 7.631 1.187 1.00 87.81 99 PHE A CA 1
ATOM 813 C C . PHE A 1 99 ? 3.409 7.954 -0.309 1.00 87.81 99 PHE A C 1
ATOM 815 O O . PHE A 1 99 ? 2.451 8.432 -0.897 1.00 87.81 99 PHE A O 1
ATOM 822 N N . ASN A 1 100 ? 4.535 7.686 -0.955 1.00 89.69 100 ASN A N 1
ATOM 823 C CA . ASN A 1 100 ? 4.723 7.922 -2.380 1.00 89.69 100 ASN A CA 1
ATOM 824 C C . ASN A 1 100 ? 4.937 6.606 -3.115 1.00 89.69 100 ASN A C 1
ATOM 826 O O . ASN A 1 100 ? 5.550 5.676 -2.590 1.00 89.69 100 ASN A O 1
ATOM 830 N N . MET A 1 101 ? 4.464 6.561 -4.353 1.00 91.69 101 MET A N 1
ATOM 831 C CA . MET A 1 101 ? 4.803 5.535 -5.325 1.00 91.69 101 MET A CA 1
ATOM 832 C C . MET A 1 101 ? 5.323 6.226 -6.581 1.00 91.69 101 MET A C 1
ATOM 834 O O . MET A 1 101 ? 4.552 6.835 -7.320 1.00 91.69 101 MET A O 1
ATOM 838 N N . VAL A 1 102 ? 6.625 6.115 -6.820 1.00 92.88 102 VAL A N 1
ATOM 839 C CA . VAL A 1 102 ? 7.288 6.683 -7.996 1.00 92.88 102 VAL A CA 1
ATOM 840 C C . VAL A 1 102 ? 7.568 5.566 -8.986 1.00 92.88 102 VAL A C 1
ATOM 842 O O . VAL A 1 102 ? 8.100 4.521 -8.612 1.00 92.88 102 VAL A O 1
ATOM 845 N N . LEU A 1 103 ? 7.185 5.782 -10.238 1.00 93.81 103 LEU A N 1
ATOM 846 C CA . LEU A 1 103 ? 7.481 4.900 -11.357 1.00 93.81 103 LEU A CA 1
ATOM 847 C C . LEU A 1 103 ? 8.476 5.598 -12.268 1.00 93.81 103 LEU A C 1
ATOM 849 O O . LEU A 1 103 ? 8.205 6.716 -12.695 1.00 93.81 103 LEU A O 1
ATOM 853 N N . SER A 1 104 ? 9.566 4.936 -12.625 1.00 93.94 104 SER A N 1
ATOM 854 C CA . SER A 1 104 ? 10.527 5.455 -13.594 1.00 93.94 104 SER A CA 1
ATOM 855 C C . SER A 1 104 ? 10.881 4.420 -14.658 1.00 93.94 104 SER A C 1
ATOM 857 O O . SER A 1 104 ? 10.868 3.212 -14.428 1.00 93.94 104 SER A O 1
ATOM 859 N N . CYS A 1 105 ? 11.154 4.892 -15.870 1.00 93.12 105 CYS A N 1
ATOM 860 C CA . CYS A 1 105 ? 11.661 4.082 -16.968 1.00 93.12 105 CYS A CA 1
ATOM 861 C C . CYS A 1 105 ? 12.526 4.951 -17.884 1.00 93.12 105 CYS A C 1
ATOM 863 O O . CYS A 1 105 ? 12.006 5.727 -18.689 1.00 93.12 105 CYS A O 1
ATOM 865 N N . GLY A 1 106 ? 13.850 4.822 -17.769 1.00 89.31 106 GLY A N 1
ATOM 866 C CA . GLY A 1 106 ? 14.770 5.743 -18.433 1.00 89.31 106 GLY A CA 1
ATOM 867 C C . GLY A 1 106 ? 14.530 7.170 -17.942 1.00 89.31 106 GLY A C 1
ATOM 868 O O . GLY A 1 106 ? 14.596 7.423 -16.744 1.00 89.31 106 GLY A O 1
ATOM 869 N N . GLU A 1 107 ? 14.216 8.079 -18.860 1.00 87.25 107 GLU A N 1
ATOM 870 C CA . GLU A 1 107 ? 13.866 9.468 -18.542 1.00 87.25 107 GLU A CA 1
ATOM 871 C C . GLU A 1 107 ? 12.397 9.663 -18.130 1.00 87.25 107 GLU A C 1
ATOM 873 O O . GLU A 1 107 ? 12.049 10.709 -17.586 1.00 87.25 107 GLU A O 1
ATOM 878 N N . TYR A 1 108 ? 11.528 8.672 -18.370 1.00 90.81 108 TYR A N 1
ATOM 879 C CA . TYR A 1 108 ? 10.094 8.814 -18.134 1.00 90.81 108 TYR A CA 1
ATOM 880 C C . TYR A 1 108 ? 9.727 8.551 -16.677 1.00 90.81 108 TYR A C 1
ATOM 882 O O . TYR A 1 108 ? 10.127 7.526 -16.125 1.00 90.81 108 TYR A O 1
ATOM 890 N N . THR A 1 109 ? 8.905 9.417 -16.080 1.00 91.12 109 THR A N 1
ATOM 891 C CA . THR A 1 109 ? 8.492 9.305 -14.670 1.00 91.12 109 THR A CA 1
ATOM 892 C C . THR A 1 109 ? 6.983 9.470 -14.488 1.00 91.12 109 THR A C 1
ATOM 894 O O . THR A 1 109 ? 6.344 10.291 -15.144 1.00 91.12 109 THR A O 1
ATOM 897 N N . SER A 1 110 ? 6.403 8.689 -13.579 1.00 90.50 110 SER A N 1
ATOM 898 C CA . SER A 1 110 ? 5.086 8.928 -12.984 1.00 90.50 110 SER A CA 1
ATOM 899 C C . SER A 1 110 ? 5.221 8.963 -11.470 1.00 90.50 110 SER A C 1
ATOM 901 O O . SER A 1 110 ? 6.070 8.278 -10.904 1.00 90.50 110 SER A O 1
ATOM 903 N N . SER A 1 111 ? 4.314 9.657 -10.796 1.00 89.44 111 SER A N 1
ATOM 904 C CA . SER A 1 111 ? 4.210 9.584 -9.343 1.00 89.44 111 SER A CA 1
ATOM 905 C C . SER A 1 111 ? 2.757 9.480 -8.911 1.00 89.44 111 SER A C 1
ATOM 907 O O . SER A 1 111 ? 1.865 10.042 -9.549 1.00 89.44 111 SER A O 1
ATOM 909 N N . TRP A 1 112 ? 2.528 8.768 -7.815 1.00 87.12 112 TRP A N 1
ATOM 910 C CA . TRP A 1 112 ? 1.312 8.866 -7.030 1.00 87.12 112 TRP A CA 1
ATOM 911 C C . TRP A 1 112 ? 1.677 9.224 -5.601 1.00 87.12 112 TRP A C 1
ATOM 913 O O . TRP A 1 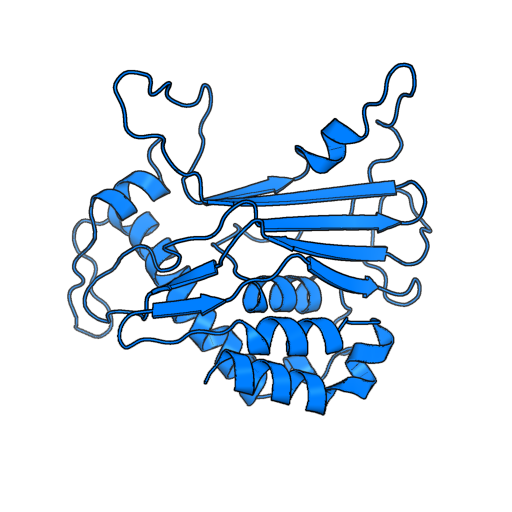112 ? 2.522 8.573 -4.983 1.00 87.12 112 TRP A O 1
ATOM 923 N N . HIS A 1 113 ? 0.989 10.226 -5.075 1.00 82.62 113 HIS A N 1
ATOM 924 C CA . HIS A 1 113 ? 1.088 10.626 -3.687 1.00 82.62 113 HIS A CA 1
ATOM 925 C C . HIS A 1 113 ? -0.143 10.147 -2.932 1.00 82.62 113 HIS A C 1
ATOM 927 O O . HIS A 1 113 ? -1.262 10.540 -3.256 1.00 82.62 113 HIS A O 1
ATOM 933 N N . LEU A 1 114 ? 0.075 9.278 -1.955 1.00 76.94 114 LEU A N 1
ATOM 934 C CA . LEU A 1 114 ? -0.900 8.853 -0.970 1.00 76.94 114 LEU A CA 1
ATOM 935 C C . LEU A 1 114 ? -0.563 9.558 0.345 1.00 76.94 114 LEU A C 1
ATOM 937 O O . LEU A 1 114 ? 0.307 9.099 1.085 1.00 76.94 114 LEU A O 1
ATOM 941 N N . ASP A 1 115 ? -1.224 10.672 0.642 1.00 71.12 115 ASP A N 1
ATOM 942 C CA . ASP A 1 115 ? -1.023 11.332 1.933 1.00 71.12 115 ASP A CA 1
ATOM 943 C C . ASP A 1 115 ? -2.147 11.044 2.912 1.00 71.12 115 ASP A C 1
ATOM 945 O O . ASP A 1 115 ? -3.299 10.779 2.544 1.00 71.12 115 ASP A O 1
ATOM 949 N N . ARG A 1 116 ? -1.773 11.168 4.185 1.00 76.62 116 ARG A N 1
ATOM 950 C CA . ARG A 1 116 ? -2.688 11.530 5.257 1.00 76.62 116 ARG A CA 1
ATOM 951 C C . ARG A 1 116 ? -2.430 12.996 5.580 1.00 76.62 116 ARG A C 1
ATOM 953 O O . ARG A 1 116 ? -1.361 13.324 6.092 1.00 76.62 116 ARG A O 1
ATOM 960 N N . HIS A 1 117 ? -3.388 13.868 5.291 1.00 74.38 117 HIS A N 1
ATOM 961 C CA . HIS A 1 117 ? -3.227 15.284 5.594 1.00 74.38 117 HIS A CA 1
ATOM 962 C C . HIS A 1 117 ? -3.241 15.499 7.110 1.00 74.38 117 HIS A C 1
ATOM 964 O O . HIS A 1 117 ? -4.226 15.189 7.775 1.00 74.38 117 HIS A O 1
ATOM 970 N N . GLU A 1 118 ? -2.158 16.024 7.677 1.00 67.44 118 GLU A N 1
ATOM 971 C CA . GLU A 1 118 ? -2.165 16.473 9.068 1.00 67.44 118 GLU A CA 1
ATOM 972 C C . GLU A 1 118 ? -2.608 17.931 9.116 1.00 67.44 118 GLU A C 1
ATOM 974 O O . GLU A 1 118 ? -1.886 18.823 8.679 1.00 67.44 118 GLU A O 1
ATOM 979 N N . TRP A 1 119 ? -3.802 18.166 9.655 1.00 65.00 119 TRP A N 1
ATOM 980 C CA . TRP A 1 119 ? -4.294 19.511 9.916 1.00 65.00 119 TRP A CA 1
ATOM 981 C C . TRP A 1 119 ? -3.401 20.178 10.970 1.00 65.00 119 TRP A C 1
ATOM 983 O O . TRP A 1 119 ? -3.310 19.699 12.101 1.00 65.00 119 TRP A O 1
ATOM 993 N N . GLU A 1 120 ? -2.725 21.272 10.613 1.00 61.91 120 GLU A N 1
ATOM 994 C CA . GLU A 1 120 ? -1.997 22.082 11.594 1.00 61.91 120 GLU A CA 1
ATOM 995 C C . GLU A 1 120 ? -3.001 22.738 12.552 1.00 61.91 120 GLU A C 1
ATOM 997 O O . GLU A 1 120 ? -3.734 23.641 12.159 1.00 61.91 120 GLU A O 1
ATOM 1002 N N . GLU A 1 121 ? -3.061 22.308 13.811 1.00 57.00 121 GLU A N 1
ATOM 1003 C CA . GLU A 1 121 ? -3.905 22.965 14.814 1.00 57.00 121 GLU A CA 1
ATOM 1004 C C . GLU A 1 121 ? -3.221 24.250 15.321 1.00 57.00 121 GLU A C 1
ATOM 1006 O O . GLU A 1 121 ? -2.102 24.214 15.834 1.00 57.00 121 GLU A O 1
ATOM 1011 N N . GLY A 1 122 ? -3.885 25.407 15.206 1.00 62.12 122 GLY A N 1
ATOM 1012 C CA . GLY A 1 122 ? -3.379 26.662 15.767 1.00 62.12 122 GLY A CA 1
ATOM 1013 C C . GLY A 1 122 ? -3.996 27.930 15.166 1.00 62.12 122 GLY A C 1
ATOM 1014 O O . GLY A 1 122 ? -4.681 27.869 14.148 1.00 62.12 122 GLY A O 1
ATOM 1015 N N . PRO A 1 123 ? -3.741 29.110 15.763 1.00 58.31 123 PRO A N 1
ATOM 1016 C CA . PRO A 1 123 ? -4.311 30.388 15.315 1.00 58.31 123 PRO A CA 1
ATOM 1017 C C . PRO A 1 123 ? -3.856 30.820 13.912 1.00 58.31 123 PRO A C 1
ATOM 1019 O O . PRO A 1 123 ? -4.477 31.694 13.317 1.00 58.31 123 PRO A O 1
ATOM 1022 N N . ASN A 1 124 ? -2.800 30.199 13.378 1.00 66.50 124 ASN A N 1
ATOM 1023 C CA . ASN A 1 124 ? -2.287 30.445 12.030 1.00 66.50 124 ASN A CA 1
ATOM 1024 C C . ASN A 1 124 ? -2.769 29.403 11.005 1.00 66.50 124 ASN A C 1
ATOM 1026 O O . ASN A 1 124 ? -2.267 29.399 9.881 1.00 66.50 124 ASN A O 1
ATOM 1030 N N . HIS A 1 125 ? -3.709 28.524 11.378 1.00 67.69 125 HIS A N 1
ATOM 1031 C CA . HIS A 1 125 ? -4.261 27.526 10.469 1.00 67.69 125 HIS A CA 1
ATOM 1032 C C . HIS A 1 125 ? -4.897 28.211 9.256 1.00 67.69 125 HIS A C 1
ATOM 1034 O O . HIS A 1 125 ? -5.875 28.952 9.388 1.00 67.69 125 HIS A O 1
ATOM 1040 N N . GLN A 1 126 ? -4.344 27.960 8.071 1.00 64.19 126 GLN A N 1
ATOM 1041 C CA . GLN A 1 126 ? -4.978 28.348 6.820 1.00 64.19 126 GLN A CA 1
ATOM 1042 C C . GLN A 1 126 ? -5.690 27.128 6.242 1.00 64.19 126 GLN A C 1
ATOM 1044 O O . GLN A 1 126 ? -5.014 26.144 5.933 1.00 64.19 126 GLN A O 1
ATOM 1049 N N . PRO A 1 127 ? -7.021 27.177 6.068 1.00 66.25 127 PRO A N 1
ATOM 1050 C CA . PRO A 1 127 ? -7.725 26.090 5.416 1.00 66.25 127 PRO A CA 1
ATOM 1051 C C . PRO A 1 127 ? -7.215 25.927 3.973 1.00 66.25 127 PRO A C 1
ATOM 1053 O O . PRO A 1 127 ? -6.812 26.912 3.336 1.00 66.25 127 PRO A O 1
ATOM 1056 N N . PRO A 1 128 ? -7.219 24.700 3.433 1.00 67.19 128 PRO A N 1
ATOM 1057 C CA . PRO A 1 128 ? -6.761 24.432 2.082 1.00 67.19 128 PRO A CA 1
ATOM 1058 C C . PRO A 1 128 ? -7.591 25.230 1.070 1.00 67.19 128 PRO A C 1
ATOM 1060 O O . PRO A 1 128 ? -8.807 25.371 1.183 1.00 67.19 128 PRO A O 1
ATOM 1063 N N . LYS A 1 129 ? -6.921 25.755 0.038 1.00 71.06 129 LYS A N 1
ATOM 1064 C CA . LYS A 1 129 ? -7.555 26.578 -1.011 1.00 71.06 129 LYS A CA 1
ATOM 1065 C C . LYS A 1 129 ? -8.522 25.784 -1.904 1.00 71.06 129 LYS A C 1
ATOM 1067 O O . LYS A 1 129 ? -9.307 26.379 -2.638 1.00 71.06 129 LYS A O 1
ATOM 1072 N N . THR A 1 130 ? -8.435 24.457 -1.875 1.00 68.31 130 THR A N 1
ATOM 1073 C CA . THR A 1 130 ? -9.214 23.505 -2.677 1.00 68.31 130 THR A CA 1
ATOM 1074 C C . THR A 1 130 ? -9.606 22.308 -1.819 1.00 68.31 130 THR A C 1
ATOM 1076 O O . THR A 1 130 ? -8.967 22.064 -0.799 1.00 68.31 130 THR A O 1
ATOM 1079 N N . LEU A 1 131 ? -10.603 21.528 -2.257 1.00 67.62 131 LEU A N 1
ATOM 1080 C CA . LEU A 1 131 ? -10.987 20.278 -1.589 1.00 67.62 131 LEU A CA 1
ATOM 1081 C C . LEU A 1 131 ? -9.751 19.403 -1.322 1.00 67.62 131 LEU A C 1
ATOM 1083 O O . LEU A 1 131 ? -9.033 19.048 -2.260 1.00 67.62 131 LEU A O 1
ATOM 1087 N N . HIS A 1 132 ? -9.510 19.069 -0.054 1.00 73.31 132 HIS A N 1
ATOM 1088 C CA . HIS A 1 132 ? -8.327 18.324 0.373 1.00 73.31 132 HIS A CA 1
ATOM 1089 C C . HIS A 1 132 ? -8.702 17.291 1.450 1.00 73.31 132 HIS A C 1
ATOM 1091 O O . HIS A 1 132 ? -8.590 17.570 2.642 1.00 73.31 132 HIS A O 1
ATOM 1097 N N . PRO A 1 133 ? -9.204 16.108 1.047 1.00 74.38 133 PRO A N 1
ATOM 1098 C CA . PRO A 1 133 ? -9.621 15.074 1.989 1.00 74.38 133 PRO A CA 1
ATOM 1099 C C . PRO A 1 133 ? -8.462 14.571 2.852 1.00 74.38 133 PRO A C 1
ATOM 1101 O O . PRO A 1 133 ? -7.316 14.501 2.396 1.00 74.38 133 PRO A O 1
ATOM 1104 N N . PHE A 1 134 ? -8.787 14.122 4.066 1.00 78.00 134 PHE A N 1
ATOM 1105 C CA . PHE A 1 134 ? -7.805 13.609 5.023 1.00 78.00 134 PHE A CA 1
ATOM 1106 C C . PHE A 1 134 ? -6.964 12.451 4.481 1.00 78.00 134 PHE A C 1
ATOM 1108 O O . PHE A 1 134 ? -5.774 12.395 4.759 1.00 78.00 134 PHE A O 1
ATOM 1115 N N . TYR A 1 135 ? -7.551 11.579 3.656 1.00 81.06 135 TYR A N 1
ATOM 1116 C CA . TYR A 1 135 ? -6.818 10.604 2.851 1.00 81.06 135 TYR A CA 1
ATOM 1117 C C . TYR A 1 135 ? -7.076 10.847 1.375 1.00 81.06 135 TYR A C 1
ATOM 1119 O O . TYR A 1 135 ? -8.230 10.885 0.944 1.00 81.06 135 TYR A O 1
ATOM 1127 N N . HIS A 1 136 ? -6.013 10.944 0.587 1.00 78.88 136 HIS A N 1
ATOM 1128 C CA . HIS A 1 136 ? -6.128 11.167 -0.847 1.00 78.88 136 HIS A CA 1
ATOM 1129 C C . HIS A 1 136 ? -5.020 10.442 -1.604 1.00 78.88 136 HIS A C 1
ATOM 1131 O O . HIS A 1 136 ? -3.892 10.346 -1.128 1.00 78.88 136 HIS A O 1
ATOM 1137 N N . LEU A 1 137 ? -5.355 9.943 -2.798 1.00 77.44 137 LEU A N 1
ATOM 1138 C CA . LEU A 1 137 ? -4.369 9.519 -3.785 1.00 77.44 137 LEU A CA 1
ATOM 1139 C C . LEU A 1 137 ? -4.407 10.479 -4.968 1.00 77.44 137 LEU A C 1
ATOM 1141 O O . LEU A 1 137 ? -5.407 10.539 -5.686 1.00 77.44 137 LEU A O 1
ATOM 1145 N N . THR A 1 138 ? -3.298 11.163 -5.202 1.00 77.44 138 THR A N 1
ATOM 1146 C CA . THR A 1 138 ? -3.155 12.121 -6.298 1.00 77.44 138 THR A CA 1
ATOM 1147 C C . THR A 1 138 ? -2.128 11.599 -7.293 1.00 77.44 138 THR A C 1
ATOM 1149 O O . THR A 1 138 ? -1.024 11.223 -6.906 1.00 77.44 138 THR A O 1
ATOM 1152 N N . PHE A 1 139 ? -2.494 11.544 -8.577 1.00 82.25 139 PHE A N 1
ATOM 1153 C CA . PHE A 1 139 ? -1.536 11.305 -9.658 1.00 82.25 139 PHE A CA 1
ATOM 1154 C C . PHE A 1 139 ? -0.759 12.589 -9.953 1.00 82.25 139 PHE A C 1
ATOM 1156 O O . PHE A 1 139 ? -1.354 13.663 -10.033 1.00 82.25 139 PHE A O 1
ATOM 1163 N N . GLY A 1 140 ? 0.548 12.465 -10.153 1.00 73.12 140 GLY A N 1
ATOM 1164 C CA . GLY A 1 140 ? 1.459 13.599 -10.251 1.00 73.12 140 GLY A CA 1
ATOM 1165 C C . GLY A 1 140 ? 1.887 14.115 -8.875 1.00 73.12 140 GLY A C 1
ATOM 1166 O O . GLY A 1 140 ? 1.926 13.362 -7.901 1.00 73.12 140 GLY A O 1
ATOM 1167 N N . GLY A 1 141 ? 2.230 15.401 -8.808 1.00 65.44 141 GLY A N 1
ATOM 1168 C CA . GLY A 1 141 ? 2.613 16.094 -7.576 1.00 65.44 141 GLY A CA 1
ATOM 1169 C C . GLY A 1 141 ? 4.123 16.238 -7.389 1.00 65.44 141 GLY A C 1
ATOM 1170 O O . GLY A 1 141 ? 4.883 16.159 -8.352 1.00 65.44 141 GLY A O 1
ATOM 1171 N N . TYR A 1 142 ? 4.533 16.419 -6.131 1.00 66.62 142 TYR A N 1
ATOM 1172 C CA . TYR A 1 142 ? 5.866 16.865 -5.700 1.00 66.62 142 TYR A CA 1
ATOM 1173 C C . TYR A 1 142 ? 7.043 16.253 -6.480 1.00 66.62 142 TYR A C 1
ATOM 1175 O O . TYR A 1 142 ? 7.866 16.975 -7.018 1.00 66.62 142 TYR A O 1
ATOM 1183 N N . HIS A 1 143 ? 7.080 14.927 -6.647 1.00 72.56 143 HIS A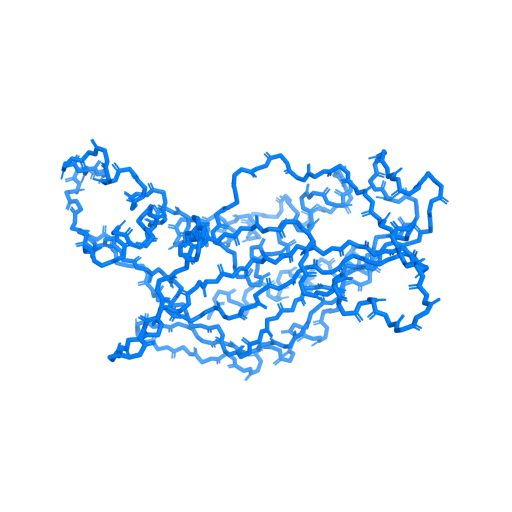 N 1
ATOM 1184 C CA . HIS A 1 143 ? 8.187 14.259 -7.346 1.00 72.56 143 HIS A CA 1
ATOM 1185 C C . HIS A 1 143 ? 8.233 14.480 -8.865 1.00 72.56 143 HIS A C 1
ATOM 1187 O O . HIS A 1 143 ? 9.261 14.209 -9.471 1.00 72.56 143 HIS A O 1
ATOM 1193 N N . MET A 1 144 ? 7.136 14.912 -9.491 1.00 76.38 144 MET A N 1
ATOM 1194 C CA . MET A 1 144 ? 7.133 15.346 -10.892 1.00 76.38 144 MET A CA 1
ATOM 1195 C C . MET A 1 144 ? 7.380 16.855 -11.014 1.00 76.38 144 MET A C 1
ATOM 1197 O O . MET A 1 144 ? 7.986 17.280 -11.990 1.00 76.38 144 MET A O 1
ATOM 1201 N N . GLU A 1 145 ? 6.945 17.649 -10.032 1.00 73.38 145 GLU A N 1
ATOM 1202 C CA . GLU A 1 145 ? 7.228 19.091 -9.946 1.00 73.38 145 GLU A CA 1
ATOM 1203 C C . GLU A 1 145 ? 8.719 19.358 -9.706 1.00 73.38 145 GLU A C 1
ATOM 1205 O O . GLU A 1 145 ? 9.297 20.193 -10.387 1.00 73.38 145 GLU A O 1
ATOM 1210 N N . ASP A 1 146 ? 9.368 18.582 -8.832 1.00 73.25 146 ASP A N 1
ATOM 1211 C CA . ASP A 1 146 ? 10.810 18.669 -8.549 1.00 73.25 146 ASP A CA 1
ATOM 1212 C C . ASP A 1 146 ? 11.692 18.382 -9.779 1.00 73.25 146 ASP A C 1
ATOM 1214 O O . ASP A 1 146 ? 12.878 18.709 -9.787 1.00 73.25 146 ASP A O 1
ATOM 1218 N N . LEU A 1 147 ? 11.138 17.749 -10.820 1.00 71.00 147 LEU A N 1
ATOM 1219 C CA . LEU A 1 147 ? 11.839 17.528 -12.088 1.00 71.00 147 LEU A CA 1
ATOM 1220 C C . LEU A 1 147 ? 11.835 18.777 -12.980 1.00 71.00 147 LEU A C 1
ATOM 1222 O O . LEU A 1 147 ? 12.524 18.789 -13.997 1.00 71.00 147 LEU A O 1
ATOM 1226 N N . GLN A 1 148 ? 11.099 19.831 -12.614 1.00 66.50 148 GLN A N 1
ATOM 1227 C CA . GLN A 1 148 ? 11.221 21.150 -13.229 1.00 66.50 148 GLN A CA 1
ATOM 1228 C C . GLN A 1 148 ? 12.497 21.817 -12.709 1.00 66.50 148 GLN A C 1
ATOM 1230 O O . GLN A 1 148 ? 12.488 22.547 -11.721 1.00 66.50 148 GLN A O 1
ATOM 1235 N N . VAL A 1 149 ? 13.615 21.533 -13.370 1.00 60.06 149 VAL A N 1
ATOM 1236 C CA . VAL A 1 149 ? 14.883 22.233 -13.145 1.00 60.06 149 VAL A CA 1
ATOM 1237 C C . VAL A 1 149 ? 15.031 23.286 -14.243 1.00 60.06 149 VAL A C 1
ATOM 1239 O O . VAL A 1 149 ? 14.735 22.995 -15.402 1.00 60.06 149 VAL A O 1
ATOM 1242 N N . ASP A 1 150 ? 15.442 24.499 -13.865 1.00 55.59 150 ASP A N 1
ATOM 1243 C CA . ASP A 1 150 ? 15.526 25.687 -14.727 1.00 55.59 150 ASP A CA 1
ATOM 1244 C C . ASP A 1 150 ? 16.015 25.380 -16.167 1.00 55.59 150 ASP A C 1
ATOM 1246 O O . ASP A 1 150 ? 16.988 24.651 -16.370 1.00 55.59 150 ASP A O 1
ATOM 1250 N N . ASP A 1 151 ? 15.317 25.947 -17.161 1.00 56.12 151 ASP A N 1
ATOM 1251 C CA . ASP A 1 151 ? 15.531 25.840 -18.621 1.00 56.12 151 ASP A CA 1
ATOM 1252 C C . ASP A 1 151 ? 15.334 24.464 -19.302 1.00 56.12 151 ASP A C 1
ATOM 1254 O O . ASP A 1 151 ? 15.462 24.371 -20.528 1.00 56.12 151 ASP A O 1
ATOM 1258 N N . HIS A 1 152 ? 14.930 23.410 -18.583 1.00 55.72 152 HIS A N 1
ATOM 1259 C CA . HIS A 1 152 ? 14.612 22.109 -19.189 1.00 55.72 152 HIS A CA 1
ATOM 1260 C C . HIS A 1 152 ? 13.125 21.741 -19.069 1.00 55.72 152 HIS A C 1
ATOM 1262 O O . HIS A 1 152 ? 12.601 21.469 -17.991 1.00 55.72 152 HIS A O 1
ATOM 1268 N N . ASP A 1 153 ? 12.438 21.685 -20.213 1.00 58.97 153 ASP A N 1
ATOM 1269 C CA . ASP A 1 153 ? 11.052 21.224 -20.302 1.00 58.97 153 ASP A CA 1
ATOM 1270 C C . ASP A 1 153 ? 10.984 19.685 -20.195 1.00 58.97 153 ASP A C 1
ATOM 1272 O O . ASP A 1 153 ? 11.227 18.956 -21.159 1.00 58.97 153 ASP A O 1
ATOM 1276 N N . PHE A 1 154 ? 10.654 19.187 -19.001 1.00 62.91 154 PHE A N 1
ATOM 1277 C CA . PHE A 1 154 ? 10.423 17.763 -18.727 1.00 62.91 154 PHE A CA 1
ATOM 1278 C C . PHE A 1 154 ? 8.959 17.323 -18.936 1.00 62.91 154 PHE A C 1
ATOM 1280 O O . PHE A 1 154 ? 8.641 16.156 -18.686 1.00 62.91 154 PHE A O 1
ATOM 1287 N N . PHE A 1 155 ? 8.049 18.184 -19.422 1.00 61.53 155 PHE A N 1
ATOM 1288 C CA . PHE A 1 155 ? 6.630 17.823 -19.600 1.00 61.53 155 PHE A CA 1
ATOM 1289 C C . PHE A 1 155 ? 6.438 16.651 -20.583 1.00 61.53 155 PHE A C 1
ATOM 1291 O O . PHE A 1 155 ? 5.496 15.868 -20.438 1.00 61.53 155 PHE A O 1
ATOM 1298 N N . GLY A 1 156 ? 7.353 16.473 -21.546 1.00 68.19 156 GLY A N 1
ATOM 1299 C CA . GLY A 1 156 ? 7.363 15.339 -22.482 1.00 68.19 156 GLY A CA 1
ATOM 1300 C C . GLY A 1 156 ? 7.744 13.987 -21.861 1.00 68.19 156 GLY A C 1
ATOM 1301 O O . GLY A 1 156 ? 7.498 12.944 -22.471 1.00 68.19 156 GLY A O 1
ATOM 1302 N N . ASN A 1 157 ? 8.284 13.989 -20.640 1.00 83.19 157 ASN A N 1
ATOM 1303 C CA . ASN A 1 157 ? 8.843 12.812 -19.978 1.00 83.19 157 ASN A CA 1
ATOM 1304 C C . ASN A 1 157 ? 7.890 12.198 -18.940 1.00 83.19 157 ASN A C 1
ATOM 1306 O O . ASN A 1 157 ? 8.295 11.446 -18.054 1.00 83.19 157 ASN A O 1
ATOM 1310 N N . ALA A 1 158 ? 6.588 12.454 -19.062 1.00 87.75 158 ALA A N 1
ATOM 1311 C CA . ALA A 1 158 ? 5.596 11.744 -18.271 1.00 87.75 158 ALA A CA 1
ATOM 1312 C C . ALA A 1 158 ? 5.497 10.280 -18.726 1.00 87.75 158 ALA A C 1
ATOM 1314 O O . ALA A 1 158 ? 5.148 9.980 -19.870 1.00 87.75 158 ALA A O 1
ATOM 1315 N N . LEU A 1 159 ? 5.731 9.353 -17.800 1.00 89.38 159 LEU A N 1
ATOM 1316 C CA . LEU A 1 159 ? 5.255 7.989 -17.959 1.00 89.38 159 LEU A CA 1
ATOM 1317 C C . LEU A 1 159 ? 3.752 8.001 -17.650 1.00 89.38 159 LEU A C 1
ATOM 1319 O O . LEU A 1 159 ? 3.318 8.436 -16.585 1.00 89.38 159 LEU A O 1
ATOM 1323 N N . ILE A 1 160 ? 2.930 7.525 -18.575 1.00 88.06 160 ILE A N 1
ATOM 1324 C CA . ILE A 1 160 ? 1.509 7.282 -18.340 1.00 88.06 160 ILE A CA 1
ATOM 1325 C C . ILE A 1 160 ? 1.303 5.783 -18.440 1.00 88.06 160 ILE A C 1
ATOM 1327 O O . ILE A 1 160 ? 1.413 5.178 -19.505 1.00 88.06 160 ILE A O 1
ATOM 1331 N N . VAL A 1 161 ? 0.979 5.171 -17.315 1.00 86.69 161 VAL A N 1
ATOM 1332 C CA . VAL A 1 161 ? 0.463 3.804 -17.265 1.00 86.69 161 VAL A CA 1
ATOM 1333 C C . VAL A 1 161 ? -1.049 3.874 -17.116 1.00 86.69 161 VAL A C 1
ATOM 1335 O O . VAL A 1 161 ? -1.585 4.844 -16.577 1.00 86.69 161 VAL A O 1
ATOM 1338 N N . ARG A 1 162 ? -1.766 2.850 -17.585 1.00 79.06 162 ARG A N 1
ATOM 1339 C CA . ARG A 1 162 ? -3.204 2.762 -17.321 1.00 79.06 162 ARG A CA 1
ATOM 1340 C C . ARG A 1 162 ? -3.412 2.781 -15.806 1.00 79.06 162 ARG A C 1
ATOM 1342 O O . ARG A 1 162 ? -2.984 1.848 -15.127 1.00 79.06 162 ARG A O 1
ATOM 1349 N N . SER A 1 163 ? -4.049 3.838 -15.306 1.00 67.38 163 SER A N 1
ATOM 1350 C CA . SER A 1 163 ? -4.248 4.014 -13.875 1.00 67.38 163 SER A CA 1
ATOM 1351 C C . SER A 1 163 ? -5.032 2.831 -13.293 1.00 67.38 163 SER A C 1
ATOM 1353 O O . SER A 1 163 ? -5.960 2.308 -13.930 1.00 67.38 163 SER A O 1
ATOM 1355 N N . PRO A 1 164 ? -4.656 2.367 -12.093 1.00 66.19 164 PRO A N 1
ATOM 1356 C CA . PRO A 1 1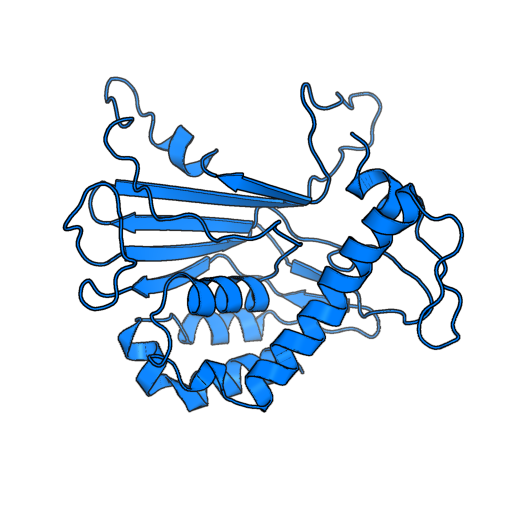64 ? -5.426 1.378 -11.355 1.00 66.19 164 PRO A CA 1
ATOM 1357 C C . PRO A 1 164 ? -6.882 1.832 -11.189 1.00 66.19 164 PRO A C 1
ATOM 1359 O O . PRO A 1 164 ? -7.161 2.985 -10.877 1.00 66.19 164 PRO A O 1
ATOM 1362 N N . ARG A 1 165 ? -7.830 0.924 -11.441 1.00 55.78 165 ARG A N 1
ATOM 1363 C CA . ARG A 1 165 ? -9.272 1.225 -11.473 1.00 55.78 165 ARG A CA 1
ATOM 1364 C C . ARG A 1 165 ? -9.886 1.207 -10.070 1.00 55.78 165 ARG A C 1
ATOM 1366 O O . ARG A 1 165 ? -10.738 0.363 -9.799 1.00 55.78 165 ARG A O 1
ATOM 1373 N N . ILE A 1 166 ? -9.439 2.074 -9.163 1.00 53.91 166 ILE A N 1
ATOM 1374 C CA . ILE A 1 166 ? -9.925 2.058 -7.774 1.00 53.91 166 ILE A CA 1
ATOM 1375 C C . ILE A 1 166 ? -10.147 3.470 -7.230 1.00 53.91 166 ILE A C 1
ATOM 1377 O O . ILE A 1 166 ? -9.333 4.357 -7.447 1.00 53.91 166 ILE A O 1
ATOM 1381 N N . MET A 1 167 ? -11.229 3.658 -6.466 1.00 58.41 167 MET A N 1
ATOM 1382 C CA . MET A 1 167 ? -11.253 4.694 -5.428 1.00 58.41 167 MET A CA 1
ATOM 1383 C C . MET A 1 167 ? -10.232 4.265 -4.376 1.00 58.41 167 MET A C 1
ATOM 1385 O O . MET A 1 167 ? -10.308 3.128 -3.917 1.00 58.41 167 MET A O 1
ATOM 1389 N N . HIS A 1 168 ? -9.247 5.100 -4.057 1.00 70.50 168 HIS A N 1
ATOM 1390 C CA . HIS A 1 168 ? -8.081 4.654 -3.296 1.00 70.50 168 HIS A CA 1
ATOM 1391 C C . HIS A 1 168 ? -8.299 4.791 -1.784 1.00 70.50 168 HIS A C 1
ATOM 1393 O O . HIS A 1 168 ? -8.310 5.912 -1.277 1.00 70.50 168 HIS A O 1
ATOM 1399 N N . PRO A 1 169 ? -8.477 3.676 -1.051 1.00 76.94 169 PRO A N 1
ATOM 1400 C CA . PRO A 1 169 ? -8.487 3.705 0.404 1.00 76.94 169 PRO A CA 1
ATOM 1401 C C . PRO A 1 169 ? -7.061 3.901 0.950 1.00 76.94 169 PRO A C 1
ATOM 1403 O O . PRO A 1 169 ? -6.088 3.707 0.215 1.00 76.94 169 PRO A O 1
ATOM 1406 N N . PRO A 1 170 ? -6.910 4.212 2.247 1.00 85.19 170 PRO A N 1
ATOM 1407 C CA . PRO A 1 170 ? -5.601 4.348 2.873 1.00 85.19 170 PRO A CA 1
ATOM 1408 C C . PRO A 1 170 ? -4.774 3.062 2.738 1.00 85.19 170 PRO A C 1
ATOM 1410 O O . PRO A 1 170 ? -5.295 1.949 2.874 1.00 85.19 170 PRO A O 1
ATOM 1413 N N . MET A 1 171 ? -3.478 3.201 2.477 1.00 88.31 171 MET A N 1
ATOM 1414 C CA . MET A 1 171 ? -2.544 2.086 2.318 1.00 88.31 171 MET A CA 1
ATOM 1415 C C . MET A 1 171 ? -1.293 2.337 3.148 1.00 88.31 171 MET A C 1
ATOM 1417 O O . MET A 1 171 ? -0.737 3.430 3.163 1.00 88.31 171 MET A O 1
ATOM 1421 N N . GLU A 1 172 ? -0.848 1.286 3.820 1.00 90.50 172 GLU A N 1
ATOM 1422 C CA . GLU A 1 172 ? 0.478 1.204 4.418 1.00 90.50 172 GLU A CA 1
ATOM 1423 C C . GLU A 1 172 ? 1.375 0.306 3.547 1.00 90.50 172 GLU A C 1
ATOM 1425 O O . GLU A 1 172 ? 0.998 -0.053 2.433 1.00 90.50 172 GLU A O 1
ATOM 1430 N N . LEU A 1 173 ? 2.574 -0.047 4.010 1.00 92.31 173 LEU A N 1
ATOM 1431 C CA . LEU A 1 173 ? 3.578 -0.757 3.207 1.00 92.31 173 LEU A CA 1
ATOM 1432 C C . LEU A 1 173 ? 3.064 -2.067 2.594 1.00 92.31 173 LEU A C 1
ATOM 1434 O O . LEU A 1 173 ? 3.274 -2.312 1.406 1.00 92.31 173 LEU A O 1
ATOM 1438 N N . ILE A 1 174 ? 2.417 -2.924 3.387 1.00 94.00 174 ILE A N 1
ATOM 1439 C CA . ILE A 1 174 ? 1.935 -4.228 2.916 1.00 94.00 174 ILE A CA 1
ATOM 1440 C C . ILE A 1 174 ? 0.837 -4.039 1.867 1.00 94.00 174 ILE A C 1
ATOM 1442 O O . ILE A 1 174 ? 0.890 -4.669 0.812 1.00 94.00 174 ILE A O 1
ATOM 1446 N N . LEU A 1 175 ? -0.129 -3.156 2.119 1.00 93.19 175 LEU A N 1
ATOM 1447 C CA . LEU A 1 175 ? -1.189 -2.825 1.166 1.00 93.19 175 LEU A CA 1
ATOM 1448 C C . LEU A 1 175 ? -0.653 -2.122 -0.088 1.00 93.19 175 LEU A C 1
ATOM 1450 O O . LEU A 1 175 ? -1.157 -2.378 -1.177 1.00 93.19 175 LEU A O 1
ATOM 1454 N N . GLY A 1 176 ? 0.389 -1.299 0.033 1.00 92.56 176 GLY A N 1
ATOM 1455 C CA . GLY A 1 176 ? 1.078 -0.680 -1.098 1.00 92.56 176 GLY A CA 1
ATOM 1456 C C . GLY A 1 176 ? 1.798 -1.706 -1.975 1.00 92.56 176 GLY A C 1
ATOM 1457 O O . GLY A 1 176 ? 1.714 -1.647 -3.199 1.00 92.56 176 GLY A O 1
ATOM 1458 N N . LEU A 1 177 ? 2.441 -2.710 -1.374 1.00 94.75 177 LEU A N 1
ATOM 1459 C CA . LEU A 1 177 ? 3.026 -3.828 -2.121 1.00 94.75 177 LEU A CA 1
ATOM 1460 C C . LEU A 1 177 ? 1.954 -4.724 -2.751 1.00 94.75 177 LEU A C 1
ATOM 1462 O O . LEU A 1 177 ? 2.085 -5.080 -3.918 1.00 94.75 177 LEU A O 1
ATOM 1466 N N . ASP A 1 178 ? 0.876 -5.049 -2.026 1.00 94.75 178 ASP A N 1
ATOM 1467 C CA . ASP A 1 178 ? -0.290 -5.759 -2.582 1.00 94.75 178 ASP A CA 1
ATOM 1468 C C . ASP A 1 178 ? -0.866 -5.005 -3.784 1.00 94.75 178 ASP A C 1
ATOM 1470 O O . ASP A 1 178 ? -1.185 -5.607 -4.811 1.00 94.75 178 ASP A O 1
ATOM 1474 N N . PHE A 1 179 ? -0.936 -3.678 -3.700 1.00 92.25 179 PHE A N 1
ATOM 1475 C CA . PHE A 1 179 ? -1.355 -2.832 -4.804 1.00 92.25 179 PHE A CA 1
ATOM 1476 C C . PHE A 1 179 ? -0.416 -2.962 -6.006 1.00 92.25 179 PHE A C 1
ATOM 1478 O O . PHE A 1 179 ? -0.903 -3.216 -7.111 1.00 92.25 179 PHE A O 1
ATOM 1485 N N . VAL A 1 180 ? 0.903 -2.871 -5.801 1.00 93.00 180 VAL A N 1
ATOM 1486 C CA . VAL A 1 180 ? 1.891 -3.057 -6.874 1.00 93.00 180 VAL A CA 1
ATOM 1487 C C . VAL A 1 180 ? 1.738 -4.434 -7.525 1.00 93.00 180 VAL A C 1
ATOM 1489 O O . VAL A 1 180 ? 1.620 -4.537 -8.748 1.00 93.00 180 VAL A O 1
ATOM 1492 N N . PHE A 1 181 ? 1.661 -5.491 -6.717 1.00 94.25 181 PHE A N 1
ATOM 1493 C CA . PHE A 1 181 ? 1.576 -6.865 -7.206 1.00 94.25 181 PHE A CA 1
ATOM 1494 C C . PHE A 1 181 ? 0.283 -7.149 -7.976 1.00 94.25 181 PHE A C 1
ATOM 1496 O O . PHE A 1 181 ? 0.319 -7.867 -8.968 1.00 94.25 181 PHE A O 1
ATOM 1503 N N . ASN A 1 182 ? -0.855 -6.585 -7.568 1.00 91.19 182 ASN A N 1
ATOM 1504 C CA . ASN A 1 182 ? -2.126 -6.828 -8.259 1.00 91.19 182 ASN A CA 1
ATOM 1505 C C . ASN A 1 182 ? -2.333 -5.959 -9.509 1.00 91.19 182 ASN A C 1
ATOM 1507 O O . ASN A 1 182 ? -3.133 -6.335 -10.367 1.00 91.19 182 ASN A O 1
ATOM 1511 N N . HIS A 1 183 ? -1.661 -4.806 -9.621 1.00 88.56 183 HIS A N 1
ATOM 1512 C CA . HIS A 1 183 ? -1.932 -3.838 -10.695 1.00 88.56 183 HIS A CA 1
ATOM 1513 C C . HIS A 1 183 ? -0.825 -3.717 -11.738 1.00 88.56 183 HIS A C 1
ATOM 1515 O O . HIS A 1 183 ? -1.123 -3.400 -12.890 1.00 88.56 183 HIS A O 1
ATOM 1521 N N . PHE A 1 184 ? 0.428 -3.976 -11.364 1.00 90.69 184 PHE A N 1
ATOM 1522 C CA . PHE A 1 184 ? 1.576 -3.805 -12.259 1.00 90.69 184 PHE A CA 1
ATOM 1523 C C . PHE A 1 184 ? 2.223 -5.121 -12.671 1.00 90.69 184 PHE A C 1
ATOM 1525 O O . PHE A 1 184 ? 2.918 -5.158 -13.684 1.00 90.69 184 PHE A O 1
ATOM 1532 N N . ILE A 1 185 ? 1.970 -6.202 -11.931 1.00 91.50 185 ILE A N 1
ATOM 1533 C CA . ILE A 1 185 ? 2.471 -7.531 -12.271 1.00 91.50 185 ILE A CA 1
ATOM 1534 C C . ILE A 1 185 ? 1.367 -8.327 -12.983 1.00 91.50 185 ILE A C 1
ATOM 1536 O O . ILE A 1 185 ? 0.226 -8.354 -12.514 1.00 91.50 185 ILE A O 1
ATOM 1540 N N . PRO A 1 186 ? 1.667 -8.989 -14.120 1.00 89.12 186 PRO A N 1
ATOM 1541 C CA . PRO A 1 186 ? 0.677 -9.778 -14.836 1.00 89.12 186 PRO A CA 1
ATOM 1542 C C . PRO A 1 186 ? 0.055 -10.873 -13.968 1.00 89.12 186 PRO A C 1
ATOM 1544 O O . PRO A 1 186 ? 0.720 -11.554 -13.182 1.00 89.12 186 PRO A O 1
ATOM 1547 N N . ARG A 1 187 ? -1.252 -11.075 -14.149 1.00 87.88 187 ARG A N 1
ATOM 1548 C CA . ARG A 1 187 ? -1.994 -12.123 -13.449 1.00 87.88 187 ARG A CA 1
ATOM 1549 C C . ARG A 1 187 ? -1.383 -13.494 -13.754 1.00 87.88 187 ARG A C 1
ATOM 1551 O O . ARG A 1 187 ? -1.182 -13.835 -14.913 1.00 87.88 187 ARG A O 1
ATOM 1558 N N . GLY A 1 188 ? -1.149 -14.283 -12.707 1.00 88.00 188 GLY A N 1
ATOM 1559 C CA . GLY A 1 188 ? -0.544 -15.614 -12.813 1.00 88.00 188 GLY A CA 1
ATOM 1560 C C . GLY A 1 188 ? 0.985 -15.624 -12.734 1.00 88.00 188 GLY A C 1
ATOM 1561 O O . GLY A 1 188 ? 1.556 -16.701 -12.631 1.00 88.00 188 GLY A O 1
ATOM 1562 N N . SER A 1 189 ? 1.652 -14.464 -12.714 1.00 91.38 189 SER A N 1
ATOM 1563 C CA . SER A 1 189 ? 3.113 -14.403 -12.543 1.00 91.38 189 SER A CA 1
ATOM 1564 C C . SER A 1 189 ? 3.580 -14.553 -11.090 1.00 91.38 189 SER A C 1
ATOM 1566 O O . SER A 1 189 ? 4.767 -14.760 -10.849 1.00 91.38 189 SER A O 1
ATOM 1568 N N . LEU A 1 190 ? 2.669 -14.424 -10.119 1.00 93.75 190 LEU A N 1
ATOM 1569 C CA . LEU A 1 190 ? 2.957 -14.540 -8.689 1.00 93.75 190 LEU A CA 1
ATOM 1570 C C . LEU A 1 190 ? 1.967 -15.493 -8.016 1.00 93.75 190 LEU A C 1
ATOM 1572 O O . LEU A 1 190 ? 0.829 -15.111 -7.729 1.00 93.75 190 LEU A O 1
ATOM 1576 N N . ASP A 1 191 ? 2.422 -16.699 -7.676 1.00 94.75 191 ASP A N 1
ATOM 1577 C CA . ASP A 1 191 ? 1.632 -17.653 -6.881 1.00 94.75 191 ASP A CA 1
ATOM 1578 C C . ASP A 1 191 ? 1.413 -17.150 -5.451 1.00 94.75 191 ASP A C 1
ATOM 1580 O O . ASP A 1 191 ? 0.452 -17.544 -4.790 1.00 94.75 191 ASP A O 1
ATOM 1584 N N . LEU A 1 192 ? 2.259 -16.219 -4.992 1.00 96.00 192 LEU A N 1
ATOM 1585 C CA . LEU A 1 192 ? 2.069 -15.450 -3.762 1.00 96.00 192 LEU A CA 1
ATOM 1586 C C . LEU A 1 192 ? 0.632 -14.921 -3.626 1.00 96.00 192 LEU A C 1
ATOM 1588 O O . LEU A 1 192 ? 0.053 -15.004 -2.545 1.00 96.00 192 LEU A O 1
ATOM 1592 N N . LEU A 1 193 ? 0.039 -14.425 -4.718 1.00 95.25 193 LEU A N 1
ATOM 1593 C CA . LEU A 1 193 ? -1.313 -13.854 -4.715 1.00 95.25 193 LEU A CA 1
ATOM 1594 C C . LEU A 1 193 ? -2.416 -14.906 -4.494 1.00 95.25 193 LEU A C 1
ATOM 1596 O O . LEU A 1 193 ? -3.558 -14.546 -4.218 1.00 95.25 193 LEU A O 1
ATOM 1600 N N . GLN A 1 194 ? -2.086 -16.196 -4.598 1.00 95.38 194 GLN A N 1
ATOM 1601 C CA . GLN A 1 194 ? -2.965 -17.326 -4.278 1.00 95.38 194 GLN A CA 1
ATOM 1602 C C . GLN A 1 194 ? -2.605 -17.994 -2.939 1.00 95.38 194 GLN A C 1
ATOM 1604 O O . GLN A 1 194 ? -3.309 -18.898 -2.482 1.00 95.38 194 GLN A O 1
ATOM 1609 N N . ASP A 1 195 ? -1.526 -17.565 -2.274 1.00 97.19 195 ASP A N 1
ATOM 1610 C CA . ASP A 1 195 ? -1.124 -18.115 -0.983 1.00 97.19 195 ASP A CA 1
ATOM 1611 C C . ASP A 1 195 ? -2.158 -17.739 0.093 1.00 97.19 195 ASP A C 1
ATOM 1613 O O . ASP A 1 195 ? -2.468 -16.568 0.333 1.00 97.19 195 ASP A O 1
ATOM 1617 N N . ARG A 1 196 ? -2.714 -18.752 0.769 1.00 97.25 196 ARG A N 1
ATOM 1618 C CA . ARG A 1 196 ? -3.756 -18.560 1.792 1.00 97.25 196 ARG A CA 1
ATOM 1619 C C . ARG A 1 196 ? -3.286 -17.695 2.960 1.00 97.25 196 ARG A C 1
ATOM 1621 O O . ARG A 1 196 ? -4.086 -16.954 3.525 1.00 97.25 196 ARG A O 1
ATOM 1628 N N . ALA A 1 197 ? -2.013 -17.784 3.337 1.00 96.69 197 ALA A N 1
ATOM 1629 C CA . ALA A 1 197 ? -1.466 -16.982 4.423 1.00 96.69 197 ALA A CA 1
ATOM 1630 C C . ALA A 1 197 ? -1.272 -15.525 3.982 1.00 96.69 197 ALA A C 1
ATOM 1632 O O . ALA A 1 197 ? -1.632 -14.616 4.729 1.00 96.69 197 ALA A O 1
ATOM 1633 N N . TYR A 1 198 ? -0.787 -15.300 2.755 1.00 97.06 198 TYR A N 1
ATOM 1634 C CA . TYR A 1 198 ? -0.673 -13.957 2.172 1.00 97.06 198 TYR A CA 1
ATOM 1635 C C . TYR A 1 198 ? -2.042 -13.276 2.073 1.00 97.06 198 TYR A C 1
ATOM 1637 O O . TYR A 1 198 ? -2.263 -12.203 2.634 1.00 97.06 198 TYR A O 1
ATOM 1645 N N . THR A 1 199 ? -2.990 -13.943 1.413 1.00 96.50 199 THR A N 1
ATOM 1646 C CA . THR A 1 199 ? -4.346 -13.423 1.190 1.00 96.50 199 THR A CA 1
ATOM 1647 C C . THR A 1 199 ? -5.082 -13.165 2.499 1.00 96.50 199 THR A C 1
ATOM 1649 O O . THR A 1 199 ? -5.798 -12.170 2.607 1.00 96.50 199 THR A O 1
ATOM 1652 N N . LYS A 1 200 ? -4.869 -13.999 3.526 1.00 96.75 200 LYS A N 1
ATOM 1653 C CA . LYS A 1 200 ? -5.390 -13.744 4.871 1.00 96.75 200 LYS A CA 1
ATOM 1654 C C . LYS A 1 200 ? -4.816 -12.461 5.475 1.00 96.75 200 LYS A C 1
ATOM 1656 O O . LYS A 1 200 ? -5.598 -11.647 5.953 1.00 96.75 200 LYS A O 1
ATOM 1661 N N . ILE A 1 201 ? -3.497 -12.258 5.431 1.00 95.94 201 ILE A N 1
ATOM 1662 C CA . ILE A 1 201 ? -2.859 -11.042 5.965 1.00 95.94 201 ILE A CA 1
ATOM 1663 C C . ILE A 1 201 ? -3.410 -9.793 5.277 1.00 95.94 201 ILE A C 1
ATOM 1665 O O . ILE A 1 201 ? -3.829 -8.854 5.950 1.00 95.94 201 ILE A O 1
ATOM 1669 N N . VAL A 1 202 ? -3.459 -9.801 3.944 1.00 95.56 202 VAL A N 1
ATOM 1670 C CA . VAL A 1 202 ? -3.989 -8.680 3.159 1.00 95.56 202 VAL A CA 1
ATOM 1671 C C . VAL A 1 202 ? -5.463 -8.433 3.490 1.00 95.56 202 VAL A C 1
ATOM 1673 O O . VAL A 1 202 ? -5.862 -7.289 3.692 1.00 95.56 202 VAL A O 1
ATOM 1676 N N . LYS A 1 203 ? -6.283 -9.485 3.602 1.00 94.62 203 LYS A N 1
ATOM 1677 C CA . LYS A 1 203 ? -7.700 -9.367 3.980 1.00 94.62 203 LYS A CA 1
ATOM 1678 C C . LYS A 1 203 ? -7.873 -8.776 5.380 1.00 94.62 203 LYS A C 1
ATOM 1680 O O . LYS A 1 203 ? -8.722 -7.906 5.563 1.00 94.62 203 LYS A O 1
ATOM 1685 N N . ASP A 1 204 ? -7.078 -9.225 6.345 1.00 93.44 204 ASP A N 1
ATOM 1686 C CA . ASP A 1 204 ? -7.127 -8.732 7.722 1.00 93.44 204 ASP A CA 1
ATOM 1687 C C . ASP A 1 204 ? -6.700 -7.253 7.786 1.00 93.44 204 ASP A C 1
ATOM 1689 O O . ASP A 1 204 ? -7.355 -6.456 8.454 1.00 93.44 204 ASP A O 1
ATOM 1693 N N . LEU A 1 205 ? -5.675 -6.844 7.027 1.00 93.06 205 LEU A N 1
ATOM 1694 C CA . LEU A 1 205 ? -5.272 -5.435 6.909 1.00 93.06 205 LEU A CA 1
ATOM 1695 C C . LEU A 1 205 ? -6.342 -4.571 6.241 1.00 93.06 205 LEU A C 1
ATOM 1697 O O . LEU A 1 205 ? -6.672 -3.511 6.765 1.00 93.06 205 LEU A O 1
ATOM 1701 N N . LYS A 1 206 ? -6.946 -5.032 5.140 1.00 92.69 206 LYS A N 1
ATOM 1702 C CA . LYS A 1 206 ? -8.072 -4.333 4.493 1.00 92.69 206 LYS A CA 1
ATOM 1703 C C . LYS A 1 206 ? -9.245 -4.181 5.461 1.00 92.69 206 LYS A C 1
ATOM 1705 O O . LYS A 1 206 ? -9.834 -3.110 5.546 1.00 92.69 206 LYS A O 1
ATOM 1710 N N . ARG A 1 207 ? -9.551 -5.204 6.265 1.00 91.88 207 ARG A N 1
ATOM 1711 C CA . ARG A 1 207 ? -10.568 -5.096 7.323 1.00 91.88 207 ARG A CA 1
ATOM 1712 C C . ARG A 1 207 ? -10.165 -4.108 8.421 1.00 91.88 207 ARG A C 1
ATOM 1714 O O . ARG A 1 207 ? -11.026 -3.409 8.932 1.00 91.88 207 ARG A O 1
ATOM 1721 N N . ASN A 1 208 ? -8.892 -4.030 8.788 1.00 92.06 208 ASN A N 1
ATOM 1722 C CA . ASN A 1 208 ? -8.440 -3.124 9.845 1.00 92.06 208 ASN A CA 1
ATOM 1723 C C . ASN A 1 208 ? -8.312 -1.669 9.387 1.00 92.06 208 ASN A C 1
ATOM 1725 O O . ASN A 1 208 ? -8.494 -0.780 10.206 1.00 92.06 208 ASN A O 1
ATOM 1729 N N . ILE A 1 209 ? -8.018 -1.425 8.107 1.00 91.94 209 ILE A N 1
ATOM 1730 C CA . ILE A 1 209 ? -7.725 -0.085 7.582 1.00 91.94 209 ILE A CA 1
ATOM 1731 C C . ILE A 1 209 ? -8.877 0.444 6.721 1.00 91.94 209 ILE A C 1
ATOM 1733 O O . ILE A 1 209 ? -9.365 1.550 6.935 1.00 91.94 209 ILE A O 1
ATOM 1737 N N . TRP A 1 210 ? -9.356 -0.345 5.757 1.00 92.06 210 TRP A N 1
ATOM 1738 C CA . TRP A 1 210 ? -10.354 0.121 4.789 1.00 92.06 210 TRP A CA 1
ATOM 1739 C C . TRP A 1 210 ? -11.768 0.101 5.350 1.00 92.06 210 TRP A C 1
ATOM 1741 O O . TRP A 1 210 ? -12.577 0.937 4.964 1.00 92.06 210 TRP A O 1
ATOM 1751 N N . MET A 1 211 ? -12.081 -0.827 6.260 1.00 92.50 211 MET A N 1
ATOM 1752 C CA . MET A 1 211 ? -13.409 -0.868 6.874 1.00 92.50 211 MET A CA 1
ATOM 1753 C C . MET A 1 211 ? -13.672 0.388 7.720 1.00 92.50 211 MET A C 1
ATOM 1755 O O . MET A 1 211 ? -14.692 1.019 7.457 1.00 92.50 211 MET A O 1
ATOM 1759 N N . PRO A 1 212 ? -12.798 0.829 8.656 1.00 93.44 212 PRO A N 1
ATOM 1760 C CA . PRO A 1 212 ? -13.029 2.092 9.361 1.00 93.44 212 PRO A CA 1
ATOM 1761 C C . PRO A 1 212 ? -13.161 3.291 8.419 1.00 93.44 212 PRO A C 1
ATOM 1763 O O . PRO A 1 212 ? -14.079 4.087 8.585 1.00 93.44 212 PRO A O 1
ATOM 1766 N N . PHE A 1 213 ? -12.313 3.374 7.389 1.00 91.94 213 PHE A N 1
ATOM 1767 C CA . PHE A 1 213 ? -12.380 4.425 6.372 1.00 91.94 213 PHE A CA 1
ATOM 1768 C C . PHE A 1 213 ? -13.731 4.444 5.637 1.00 91.94 213 PHE A C 1
ATOM 1770 O O . PHE A 1 213 ? -14.410 5.468 5.602 1.00 91.94 213 PHE A O 1
ATOM 1777 N N . ALA A 1 214 ? -14.176 3.301 5.109 1.00 92.38 214 ALA A N 1
ATOM 1778 C CA . ALA A 1 214 ? -15.453 3.195 4.405 1.00 92.38 214 ALA A CA 1
ATOM 1779 C C . ALA A 1 214 ? -16.653 3.486 5.320 1.00 92.38 214 ALA A C 1
ATOM 1781 O O . ALA A 1 214 ? -17.623 4.112 4.893 1.00 92.38 214 ALA A O 1
ATOM 1782 N N . LEU A 1 215 ? -16.592 3.061 6.584 1.00 93.88 215 LEU A N 1
ATOM 1783 C CA . LEU A 1 215 ? -17.645 3.333 7.560 1.00 93.88 215 LEU A CA 1
ATOM 1784 C C . LEU A 1 215 ? -17.691 4.805 7.962 1.00 93.88 215 LEU A C 1
ATOM 1786 O O . LEU A 1 215 ? -18.783 5.337 8.136 1.00 93.88 215 LEU A O 1
ATOM 1790 N N . ALA A 1 216 ? -16.543 5.471 8.065 1.00 92.56 216 ALA A N 1
ATOM 1791 C CA . ALA A 1 216 ? -16.483 6.907 8.297 1.00 92.56 216 ALA A CA 1
ATOM 1792 C C . ALA A 1 216 ? -17.085 7.698 7.122 1.00 92.56 216 ALA A C 1
ATOM 1794 O O . ALA A 1 216 ? -17.870 8.617 7.354 1.00 92.56 216 ALA A O 1
ATOM 1795 N N . ILE A 1 217 ? -16.843 7.283 5.868 1.00 91.44 217 ILE A N 1
ATOM 1796 C CA . ILE A 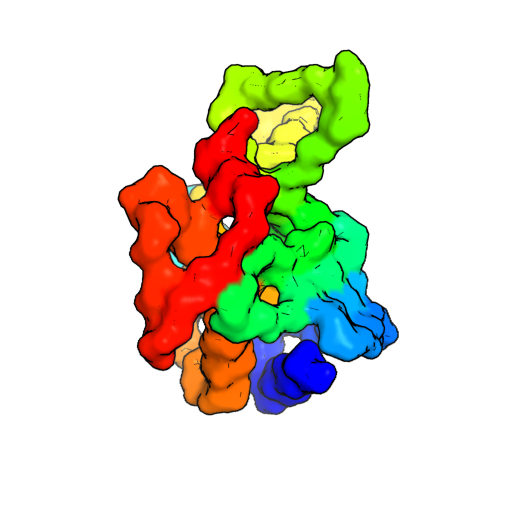1 217 ? -17.567 7.834 4.706 1.00 91.44 217 ILE A CA 1
ATOM 1797 C C . ILE A 1 217 ? -19.075 7.611 4.877 1.00 91.44 217 ILE A C 1
ATOM 1799 O O . ILE A 1 217 ? -19.855 8.556 4.816 1.00 91.44 217 ILE A O 1
ATOM 1803 N N . ALA A 1 218 ? -19.502 6.370 5.126 1.00 93.31 218 ALA A N 1
ATOM 1804 C CA . ALA A 1 218 ? -20.920 6.025 5.232 1.00 93.31 218 ALA A CA 1
ATOM 1805 C C . ALA A 1 218 ? -21.642 6.790 6.354 1.00 93.31 218 ALA A C 1
ATOM 1807 O O . ALA A 1 218 ? -22.799 7.179 6.193 1.00 93.31 218 ALA A O 1
ATOM 1808 N N . LYS A 1 219 ? -20.960 7.045 7.475 1.00 94.12 219 LYS A N 1
ATOM 1809 C CA . LYS A 1 219 ? -21.493 7.766 8.637 1.00 94.12 219 LYS A CA 1
ATOM 1810 C C . LYS A 1 219 ? -21.910 9.203 8.313 1.00 94.12 219 LYS A C 1
ATOM 1812 O O . LYS A 1 219 ? -22.860 9.692 8.916 1.0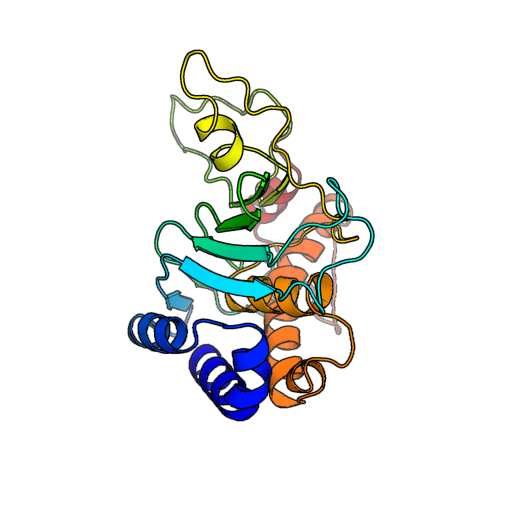0 94.12 219 LYS A O 1
ATOM 1817 N N . ASN A 1 220 ? -21.294 9.836 7.314 1.00 88.81 220 ASN A N 1
ATOM 1818 C CA . ASN A 1 220 ? -21.712 11.154 6.824 1.00 88.81 220 ASN A CA 1
ATOM 1819 C C . ASN A 1 220 ? -23.096 11.140 6.140 1.00 88.81 220 ASN A C 1
ATOM 1821 O O . ASN A 1 220 ? -23.705 12.189 5.957 1.00 88.81 220 ASN A O 1
ATOM 1825 N N . TYR A 1 221 ? -23.614 9.960 5.786 1.00 90.25 221 TYR A N 1
ATOM 1826 C CA . TYR A 1 221 ? -24.931 9.782 5.165 1.00 90.25 221 TYR A CA 1
ATOM 1827 C C . TYR A 1 221 ? -25.904 8.981 6.043 1.00 90.25 221 TYR A C 1
ATOM 1829 O O . TYR A 1 221 ? -27.116 9.041 5.845 1.00 90.25 221 TYR A O 1
ATOM 1837 N N . CYS A 1 222 ? -25.388 8.212 7.007 1.00 91.31 222 CYS A N 1
ATOM 1838 C CA . CYS A 1 222 ? -26.153 7.283 7.834 1.00 91.31 222 CYS A CA 1
ATOM 1839 C C . CYS A 1 222 ? -25.901 7.537 9.323 1.00 91.31 222 CYS A C 1
ATOM 1841 O O . CYS A 1 222 ? -24.804 7.309 9.825 1.00 91.31 222 CYS A O 1
ATOM 1843 N N . ASN A 1 223 ? -26.940 7.909 10.075 1.00 85.44 223 ASN A N 1
ATOM 1844 C CA . ASN A 1 223 ? -26.792 8.194 11.507 1.00 85.44 223 ASN A CA 1
ATOM 1845 C C . ASN A 1 223 ? -26.528 6.948 12.364 1.00 85.44 223 ASN A C 1
ATOM 1847 O O . ASN A 1 223 ? -25.809 7.035 13.361 1.00 85.44 223 ASN A O 1
ATOM 1851 N N . ASN A 1 224 ? -27.079 5.798 11.978 1.00 88.06 224 ASN A N 1
ATOM 1852 C CA . ASN A 1 224 ? -26.933 4.541 12.701 1.00 88.06 224 ASN A CA 1
ATOM 1853 C C . ASN A 1 224 ? -26.350 3.490 11.767 1.00 88.06 224 ASN A C 1
ATOM 1855 O O . ASN A 1 224 ? -26.925 3.213 10.719 1.00 88.06 224 ASN A O 1
ATOM 1859 N N . ILE A 1 225 ? -25.224 2.909 12.168 1.00 92.44 225 ILE A N 1
ATOM 1860 C CA . ILE A 1 225 ? -24.577 1.821 11.444 1.00 92.44 225 ILE A CA 1
ATOM 1861 C C . ILE A 1 225 ? -24.402 0.658 12.419 1.00 92.44 225 ILE A C 1
ATOM 1863 O O . ILE A 1 225 ? -23.830 0.814 13.502 1.00 92.44 225 ILE A O 1
ATOM 1867 N N . GLU A 1 226 ? -24.924 -0.496 12.024 1.00 92.25 226 GLU A N 1
ATOM 1868 C CA . GLU A 1 226 ? -24.848 -1.754 12.757 1.00 92.25 226 GLU A CA 1
ATOM 1869 C C . GLU A 1 226 ? -24.216 -2.809 11.853 1.00 92.25 226 GLU A C 1
ATOM 1871 O O . GLU A 1 226 ? -24.541 -2.894 10.668 1.00 92.25 226 GLU A O 1
ATOM 1876 N N . ILE A 1 227 ? -23.289 -3.589 12.403 1.00 88.81 227 ILE A N 1
ATOM 1877 C CA . ILE A 1 227 ? -22.611 -4.674 11.692 1.00 88.81 227 ILE A CA 1
ATOM 1878 C C . ILE A 1 227 ? -22.618 -5.895 12.594 1.00 88.81 227 ILE A C 1
ATOM 1880 O O . ILE A 1 227 ? -22.217 -5.802 13.752 1.00 88.81 227 ILE A O 1
ATOM 1884 N N . ASP A 1 228 ? -23.081 -7.026 12.062 1.00 88.50 228 ASP A N 1
ATOM 1885 C CA . ASP A 1 228 ? -23.148 -8.303 12.779 1.00 88.50 228 ASP A CA 1
ATOM 1886 C C . ASP A 1 228 ? -23.844 -8.178 14.156 1.00 88.50 228 ASP A C 1
ATOM 1888 O O . ASP A 1 228 ? -23.377 -8.710 15.161 1.00 88.50 228 ASP A O 1
ATOM 1892 N N . GLY A 1 229 ? -24.943 -7.414 14.223 1.00 88.75 229 GLY A N 1
ATOM 1893 C CA . GLY A 1 229 ? -25.707 -7.186 15.459 1.00 88.75 229 GLY A CA 1
ATOM 1894 C C . GLY A 1 229 ? -25.067 -6.201 16.446 1.00 88.75 229 GLY A C 1
ATOM 1895 O O . GLY A 1 229 ? -25.582 -6.004 17.545 1.00 88.75 229 GLY A O 1
ATOM 1896 N N . THR A 1 230 ? -23.938 -5.585 16.087 1.00 89.62 230 THR A N 1
ATOM 1897 C CA . THR A 1 230 ? -23.218 -4.632 16.940 1.00 89.62 230 THR A CA 1
ATOM 1898 C C . THR A 1 230 ? -23.364 -3.215 16.405 1.00 89.62 230 THR A C 1
ATOM 1900 O O . THR A 1 230 ? -22.896 -2.892 15.310 1.00 89.62 230 THR A O 1
ATOM 1903 N N . ARG A 1 231 ? -23.987 -2.337 17.199 1.00 92.31 231 ARG A N 1
ATOM 1904 C CA . ARG A 1 231 ? -24.058 -0.906 16.887 1.00 92.31 231 ARG A CA 1
ATOM 1905 C C . ARG A 1 231 ? -22.698 -0.256 17.112 1.00 92.31 231 ARG A C 1
ATOM 1907 O O . ARG A 1 231 ? -22.142 -0.333 18.207 1.00 92.31 231 ARG A O 1
ATOM 1914 N N . LEU A 1 232 ? -22.193 0.421 16.087 1.00 94.25 232 LEU A N 1
ATOM 1915 C CA . LEU A 1 232 ? -20.871 1.035 16.125 1.00 94.25 232 LEU A CA 1
ATOM 1916 C C . LEU A 1 232 ? -20.922 2.453 16.695 1.00 94.25 232 LEU A C 1
ATOM 1918 O O . LEU A 1 232 ? -21.826 3.237 16.391 1.00 94.25 232 LEU A O 1
ATOM 1922 N N . LYS A 1 233 ? -19.919 2.785 17.509 1.00 94.88 233 LYS A N 1
ATOM 1923 C CA . LYS A 1 233 ? -19.582 4.164 17.884 1.00 94.88 233 LYS A CA 1
ATOM 1924 C C . LYS A 1 233 ? -18.580 4.726 16.883 1.00 94.88 233 LYS A C 1
ATOM 1926 O O . LYS A 1 233 ? -17.836 3.962 16.275 1.00 94.88 233 LYS A O 1
ATOM 1931 N N . PHE A 1 234 ? -18.546 6.043 16.735 1.00 95.50 234 PHE A N 1
ATOM 1932 C CA . PHE A 1 234 ? -17.675 6.721 15.781 1.00 95.50 234 PHE A CA 1
ATOM 1933 C C . PHE A 1 234 ? -16.873 7.811 16.484 1.00 95.50 234 PHE A C 1
ATOM 1935 O O . PHE A 1 234 ? -17.401 8.518 17.341 1.00 95.50 234 PHE A O 1
ATOM 1942 N N . ASP A 1 235 ? -15.602 7.934 16.122 1.00 93.81 235 ASP A N 1
ATOM 1943 C CA . ASP A 1 235 ? -14.823 9.138 16.379 1.00 93.81 235 ASP A CA 1
ATOM 1944 C C . ASP A 1 235 ? -15.311 10.237 15.425 1.00 93.81 235 ASP A C 1
ATOM 1946 O O . ASP A 1 235 ? -15.099 10.172 14.213 1.00 93.81 235 ASP A O 1
ATOM 1950 N N . GLU A 1 236 ? -15.994 11.238 15.976 1.00 91.06 236 GLU A N 1
ATOM 1951 C CA . GLU A 1 236 ? -16.584 12.331 15.197 1.00 91.06 236 GLU A CA 1
ATOM 1952 C C . GLU A 1 236 ? -15.523 13.189 14.488 1.00 91.06 236 GLU A C 1
ATOM 1954 O O . GLU A 1 236 ? -15.777 13.677 13.387 1.00 91.06 236 GLU A O 1
ATOM 1959 N N . ARG A 1 237 ? -14.313 13.334 15.056 1.00 88.56 237 ARG A N 1
ATOM 1960 C CA . ARG A 1 237 ? -13.217 14.059 14.387 1.00 88.56 237 ARG A CA 1
ATOM 1961 C C . ARG A 1 237 ? -12.755 13.291 13.160 1.00 88.56 237 ARG A C 1
ATOM 1963 O O . ARG A 1 237 ? -12.584 13.875 12.092 1.00 88.56 237 ARG A O 1
ATOM 1970 N N . PHE A 1 238 ? -12.600 11.977 13.305 1.00 90.12 238 PHE A N 1
ATOM 1971 C CA . PHE A 1 238 ? -12.245 11.113 12.189 1.00 90.12 238 PHE A CA 1
ATOM 1972 C C . PHE A 1 238 ? -13.316 11.159 11.093 1.00 90.12 238 PHE A C 1
ATOM 1974 O O . PHE A 1 238 ? -12.993 11.449 9.945 1.00 90.12 238 PHE A O 1
ATOM 1981 N N . VAL A 1 239 ? -14.592 10.958 11.440 1.00 91.06 239 VAL A N 1
ATOM 1982 C CA . VAL A 1 239 ? -15.718 11.003 10.486 1.00 91.06 239 VAL A CA 1
ATOM 1983 C C . VAL A 1 239 ? -15.768 12.316 9.718 1.00 91.06 239 VAL A C 1
ATOM 1985 O O . VAL A 1 239 ? -15.913 12.285 8.493 1.00 91.06 239 VAL A O 1
ATOM 1988 N N . ALA A 1 240 ? -15.630 13.442 10.421 1.00 85.81 240 ALA A N 1
ATOM 1989 C CA . ALA A 1 240 ? -15.587 14.752 9.795 1.00 85.81 240 ALA A CA 1
ATOM 1990 C C . ALA A 1 240 ? -14.426 14.812 8.792 1.00 85.81 240 ALA A C 1
ATOM 1992 O O . ALA A 1 240 ? -14.657 15.033 7.604 1.00 85.81 240 ALA A O 1
ATOM 1993 N N . SER A 1 241 ? -13.199 14.505 9.216 1.00 81.56 241 SER A N 1
ATOM 1994 C CA . SER A 1 241 ? -11.997 14.643 8.376 1.00 81.56 241 SER A CA 1
ATOM 1995 C C . SER A 1 241 ? -12.042 13.862 7.050 1.00 81.56 241 SER A C 1
ATOM 1997 O O . SER A 1 241 ? -11.413 14.250 6.069 1.00 81.56 241 SER A O 1
ATOM 1999 N N . ILE A 1 242 ? -12.803 12.765 6.984 1.00 82.12 242 ILE A N 1
ATOM 2000 C CA . ILE A 1 242 ? -12.874 11.914 5.790 1.00 82.12 242 ILE A CA 1
ATOM 2001 C C . ILE A 1 242 ? -13.564 12.594 4.599 1.00 82.12 242 ILE A C 1
ATOM 2003 O O . ILE A 1 242 ? -13.187 12.319 3.459 1.00 82.12 242 ILE A O 1
ATOM 2007 N N . ILE A 1 243 ? -14.559 13.455 4.840 1.00 75.69 243 ILE A N 1
ATOM 2008 C CA . ILE A 1 243 ? -15.305 14.151 3.771 1.00 75.69 243 ILE A CA 1
ATOM 2009 C C . ILE A 1 243 ? -15.170 15.676 3.869 1.00 75.69 243 ILE A C 1
ATOM 2011 O O . ILE A 1 243 ? -15.195 16.349 2.839 1.00 75.69 243 ILE A O 1
ATOM 2015 N N . THR A 1 244 ? -15.034 16.231 5.077 1.00 62.62 244 THR A N 1
ATOM 2016 C CA . THR A 1 244 ? -14.912 17.686 5.271 1.00 62.62 244 THR A CA 1
ATOM 2017 C C . THR A 1 244 ? -13.490 18.197 5.055 1.00 62.62 244 THR A C 1
ATOM 2019 O O . THR A 1 244 ? -12.513 17.490 5.298 1.00 62.62 244 THR A O 1
ATOM 2022 N N . CYS A 1 245 ? -13.429 19.422 4.526 1.00 52.56 245 CYS A N 1
ATOM 2023 C CA . CYS A 1 245 ? -12.233 20.233 4.299 1.00 52.56 245 CYS A CA 1
ATOM 2024 C C . CYS A 1 245 ? -11.948 21.154 5.480 1.00 52.56 245 CYS A C 1
ATOM 2026 O O . CYS A 1 245 ? -12.914 21.475 6.211 1.00 52.56 245 CYS A O 1
#

pLDDT: mean 85.92, std 10.9, range [52.56, 97.25]